Protein AF-0000000081452370 (afdb_homodimer)

Structure (mmCIF, N/CA/C/O backbone):
data_AF-0000000081452370-model_v1
#
loop_
_entity.id
_entity.type
_entity.pdbx_description
1 polymer 'Uncharacterized protein'
#
loop_
_atom_site.group_PDB
_atom_site.id
_atom_site.type_symbol
_atom_site.label_atom_id
_atom_site.label_alt_id
_atom_site.label_comp_id
_atom_site.label_asym_id
_atom_site.label_entity_id
_atom_site.label_seq_id
_atom_site.pdbx_PDB_ins_code
_atom_site.Cartn_x
_atom_site.Cartn_y
_atom_site.Cartn_z
_atom_site.occupancy
_atom_site.B_iso_or_equiv
_atom_site.auth_seq_id
_atom_site.auth_comp_id
_atom_site.auth_asym_id
_atom_site.auth_atom_id
_atom_site.pdbx_PDB_model_num
ATOM 1 N N . MET A 1 1 ? 10.891 31.953 35.75 1 38.84 1 MET A N 1
ATOM 2 C CA . MET A 1 1 ? 10.922 31.672 34.312 1 38.84 1 MET A CA 1
ATOM 3 C C . MET A 1 1 ? 9.914 30.594 33.938 1 38.84 1 MET A C 1
ATOM 5 O O . MET A 1 1 ? 9.992 29.469 34.438 1 38.84 1 MET A O 1
ATOM 9 N N . ASP A 1 2 ? 8.633 30.891 33.562 1 38.97 2 ASP A N 1
ATOM 10 C CA . ASP A 1 2 ? 7.445 30.109 33.25 1 38.97 2 ASP A CA 1
ATOM 11 C C . ASP A 1 2 ? 7.742 29.109 32.125 1 38.97 2 ASP A C 1
ATOM 13 O O . ASP A 1 2 ? 8.203 29.5 31.047 1 38.97 2 ASP A O 1
ATOM 17 N N . SER A 1 3 ? 8.188 27.906 32.375 1 41.41 3 SER A N 1
ATOM 18 C CA . SER A 1 3 ? 8.312 26.797 31.453 1 41.41 3 SER A CA 1
ATOM 19 C C . SER A 1 3 ? 7.082 26.672 30.562 1 41.41 3 SER A C 1
ATOM 21 O O . SER A 1 3 ? 5.977 26.438 31.047 1 41.41 3 SER A O 1
ATOM 23 N N . GLN A 1 4 ? 6.867 27.547 29.562 1 38.38 4 GLN A N 1
ATOM 24 C CA . GLN A 1 4 ? 5.871 27.359 28.516 1 38.38 4 GLN A CA 1
ATOM 25 C C . GLN A 1 4 ? 5.773 25.891 28.094 1 38.38 4 GLN A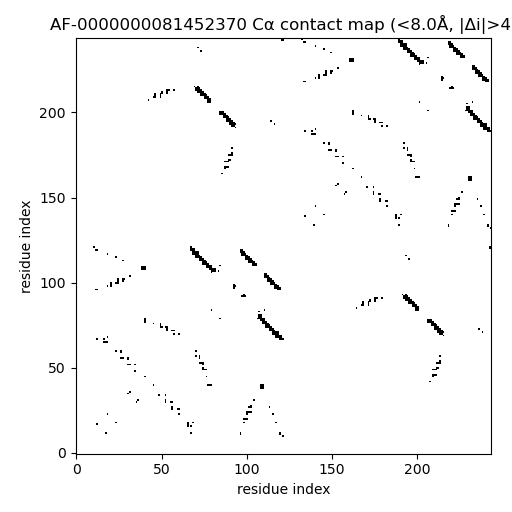 C 1
ATOM 27 O O . GLN A 1 4 ? 6.758 25.312 27.641 1 38.38 4 GLN A O 1
ATOM 32 N N . GLU A 1 5 ? 5.195 25.016 28.891 1 40.91 5 GLU A N 1
ATOM 33 C CA . GLU A 1 5 ? 4.75 23.688 28.484 1 40.91 5 GLU A CA 1
ATOM 34 C C . GLU A 1 5 ? 4.191 23.703 27.062 1 40.91 5 GLU A C 1
ATOM 36 O O . GLU A 1 5 ? 3.244 24.438 26.781 1 40.91 5 GLU A O 1
ATOM 41 N N . GLU A 1 6 ? 5.02 23.859 26.031 1 42.5 6 GLU A N 1
ATOM 42 C CA . GLU A 1 6 ? 4.57 23.641 24.656 1 42.5 6 GLU A CA 1
ATOM 43 C C . GLU A 1 6 ? 3.494 22.562 24.594 1 42.5 6 GLU A C 1
ATOM 45 O O . GLU A 1 6 ? 3.74 21.406 24.969 1 42.5 6 GLU A O 1
ATOM 50 N N . SER A 1 7 ? 2.301 22.75 25.156 1 42.97 7 SER A N 1
ATOM 51 C CA . SER A 1 7 ? 1.116 21.906 25.031 1 42.97 7 SER A CA 1
ATOM 52 C C . SER A 1 7 ? 1.016 21.281 23.641 1 42.97 7 SER A C 1
ATOM 54 O O . SER A 1 7 ? 0.83 21.984 22.656 1 42.97 7 SER A O 1
ATOM 56 N N . GLY A 1 8 ? 1.901 20.469 23.141 1 45.5 8 GLY A N 1
ATOM 57 C CA . GLY A 1 8 ? 1.864 19.75 21.859 1 45.5 8 GLY A CA 1
ATOM 58 C C . GLY A 1 8 ? 0.466 19.328 21.469 1 45.5 8 GLY A C 1
ATOM 59 O O . GLY A 1 8 ? 0.048 18.203 21.766 1 45.5 8 GLY A O 1
ATOM 60 N N . PHE A 1 9 ? -0.574 20.094 21.359 1 47.56 9 PHE A N 1
ATOM 61 C CA . PHE A 1 9 ? -1.955 19.844 20.969 1 47.56 9 PHE A CA 1
ATOM 62 C C . PHE A 1 9 ? -2.01 18.984 19.703 1 47.56 9 PHE A C 1
ATOM 64 O O . PHE A 1 9 ? -1.437 19.359 18.672 1 47.56 9 PHE A O 1
ATOM 71 N N . VAL A 1 10 ? -1.842 17.641 19.734 1 56.06 10 VAL A N 1
ATOM 72 C CA . VAL A 1 10 ? -2.092 16.766 18.594 1 56.06 10 VAL A CA 1
ATOM 73 C C . VAL A 1 10 ? -3.502 17.016 18.062 1 56.06 10 VAL A C 1
ATOM 75 O O . VAL A 1 10 ? -4.488 16.812 18.766 1 56.06 10 VAL A O 1
ATOM 78 N N . LEU A 1 11 ? -3.629 17.766 16.969 1 66 11 LEU A N 1
ATOM 79 C CA . LEU A 1 11 ? -4.922 17.938 16.312 1 66 11 LEU A CA 1
ATOM 80 C C . LEU A 1 11 ? -5.492 16.594 15.875 1 66 11 LEU A C 1
ATOM 82 O O . LEU A 1 11 ? -4.766 15.758 15.328 1 66 11 LEU A O 1
ATOM 86 N N . ARG A 1 12 ? -6.473 16.109 16.609 1 67.12 12 ARG A N 1
ATOM 87 C CA . ARG A 1 12 ? -7.242 14.93 16.234 1 67.12 12 ARG A CA 1
ATOM 88 C C . ARG A 1 12 ? -8.5 15.32 15.453 1 67.12 12 ARG A C 1
ATOM 90 O O . ARG A 1 12 ? -9.023 16.422 15.633 1 67.12 12 ARG A O 1
ATOM 97 N N . PRO A 1 13 ? -8.812 14.398 14.508 1 67.75 13 PRO A N 1
ATOM 98 C CA . PRO A 1 13 ? -10.047 14.688 13.773 1 67.75 13 PRO A CA 1
ATOM 99 C C . PRO A 1 13 ? -11.266 14.789 14.695 1 67.75 13 PRO A C 1
ATOM 101 O O . PRO A 1 13 ? -11.359 14.062 15.688 1 67.75 13 PRO A O 1
ATOM 104 N N . GLN A 1 14 ? -12.031 15.836 14.367 1 72.44 14 GLN A N 1
ATOM 105 C CA . GLN A 1 14 ? -13.344 15.852 15 1 72.44 14 GLN A CA 1
ATOM 106 C C . GLN A 1 14 ? -14.195 14.68 14.523 1 72.44 14 GLN A C 1
ATOM 108 O O . GLN A 1 14 ? -14.094 14.258 13.375 1 72.44 14 GLN A O 1
ATOM 113 N N . ILE A 1 15 ? -14.945 14.117 15.344 1 70.81 15 ILE A N 1
ATOM 114 C CA . ILE A 1 15 ? -15.703 12.891 15.125 1 70.81 15 ILE A CA 1
ATOM 115 C C . ILE A 1 15 ? -16.484 12.992 13.82 1 70.81 15 ILE A C 1
ATOM 117 O O . ILE A 1 15 ? -16.547 12.031 13.055 1 70.81 15 ILE A O 1
ATOM 121 N N . GLN A 1 16 ? -17.094 14.18 13.539 1 74.94 16 GLN A N 1
ATOM 122 C CA . GLN A 1 16 ? -17.953 14.32 12.375 1 74.94 16 GLN A CA 1
ATOM 123 C C . GLN A 1 16 ? -17.141 14.297 11.078 1 74.94 16 GLN A C 1
ATOM 125 O O . GLN A 1 16 ? -17.672 14.016 10.008 1 74.94 16 GLN A O 1
ATOM 130 N N . ASN A 1 17 ? -15.969 14.5 11.141 1 84.56 17 ASN A N 1
ATOM 131 C CA . ASN A 1 17 ? -15.141 14.578 9.945 1 84.56 17 ASN A CA 1
ATOM 132 C C . ASN A 1 17 ? -14.07 13.484 9.938 1 84.56 17 ASN A C 1
ATOM 134 O O . ASN A 1 17 ? -13.008 13.656 9.336 1 84.56 17 ASN A O 1
ATOM 138 N N . LYS A 1 18 ? -14.43 12.438 10.617 1 93.25 18 LYS A N 1
ATOM 139 C CA . LYS A 1 18 ? -13.453 11.352 10.711 1 93.25 18 LYS A CA 1
ATOM 140 C C . LYS A 1 18 ? -13.672 10.312 9.617 1 93.25 18 LYS A C 1
ATOM 142 O O . LYS A 1 18 ? -14.82 9.969 9.305 1 93.25 18 LYS A O 1
ATOM 147 N N . PHE A 1 19 ? -12.648 9.844 9.094 1 97.62 19 PHE A N 1
ATOM 148 C CA . PHE A 1 19 ? -12.719 8.719 8.164 1 97.62 19 PHE A CA 1
ATOM 149 C C . PHE A 1 19 ? -13.18 7.457 8.883 1 97.62 19 PHE A C 1
ATOM 151 O O . PHE A 1 19 ? -12.625 7.082 9.914 1 97.62 19 PHE A O 1
ATOM 158 N N . ARG A 1 20 ? -14.227 6.855 8.352 1 97.5 20 ARG A N 1
ATOM 159 C CA . ARG A 1 20 ? -14.773 5.641 8.945 1 97.5 20 ARG A CA 1
ATOM 160 C C . ARG A 1 20 ? -14.289 4.398 8.203 1 97.5 20 ARG A C 1
ATOM 162 O O . ARG A 1 20 ? -14.57 4.23 7.016 1 97.5 20 ARG A O 1
ATOM 169 N N . ALA A 1 21 ? -13.664 3.479 8.891 1 98.44 21 ALA A N 1
ATOM 170 C CA . ALA A 1 21 ? -13.078 2.279 8.289 1 98.44 21 ALA A CA 1
ATOM 171 C C . ALA A 1 21 ? -14.133 1.465 7.547 1 98.44 21 ALA A C 1
ATOM 173 O O . ALA A 1 21 ? -13.859 0.934 6.465 1 98.44 21 ALA A O 1
ATOM 174 N N . ALA A 1 22 ? -15.297 1.331 8.109 1 98.5 22 ALA A N 1
ATOM 175 C CA . ALA A 1 22 ? -16.359 0.531 7.504 1 98.5 22 ALA A CA 1
ATOM 176 C C . ALA A 1 22 ? -16.734 1.068 6.129 1 98.5 22 ALA A C 1
ATOM 178 O O . ALA A 1 22 ? -16.984 0.296 5.199 1 98.5 22 ALA A O 1
ATOM 179 N N . VAL A 1 23 ? -16.828 2.34 6 1 98.5 23 VAL A N 1
ATOM 180 C CA . VAL A 1 23 ? -17.141 2.979 4.727 1 98.5 23 VAL A CA 1
ATOM 181 C C . VAL A 1 23 ? -16.016 2.717 3.723 1 98.5 23 VAL A C 1
ATOM 183 O O . VAL A 1 23 ? -16.281 2.355 2.572 1 98.5 23 VAL A O 1
ATOM 186 N N . GLY A 1 24 ? -14.734 2.896 4.152 1 98.88 24 GLY A N 1
ATOM 187 C CA . GLY A 1 24 ? -13.602 2.615 3.287 1 98.88 24 GLY A CA 1
ATOM 188 C C . GLY A 1 24 ? -13.57 1.18 2.797 1 98.88 24 GLY A C 1
ATOM 189 O O . GLY A 1 24 ? -13.32 0.927 1.616 1 98.88 24 GLY A O 1
ATOM 190 N N . LYS A 1 25 ? -13.844 0.277 3.727 1 98.88 25 LYS A N 1
ATOM 191 C CA . LYS A 1 25 ? -13.875 -1.137 3.361 1 98.88 25 LYS A CA 1
ATOM 192 C C . LYS A 1 25 ? -14.961 -1.415 2.326 1 98.88 25 LYS A C 1
ATOM 194 O O . LYS A 1 25 ? -14.734 -2.145 1.359 1 98.88 25 LYS A O 1
ATOM 199 N N . LYS A 1 26 ? -16.078 -0.875 2.512 1 98.88 26 LYS A N 1
ATOM 200 C CA . LYS A 1 26 ? -17.188 -1.047 1.574 1 98.88 26 LYS A CA 1
ATOM 201 C C . LYS A 1 26 ? -16.812 -0.511 0.193 1 98.88 26 LYS A C 1
ATOM 203 O O . LYS A 1 26 ? -17.141 -1.129 -0.824 1 98.88 26 LYS A O 1
ATOM 208 N N . ILE A 1 27 ? -16.188 0.619 0.134 1 98.94 27 ILE A N 1
ATOM 209 C CA . ILE A 1 27 ? -15.727 1.205 -1.122 1 98.94 27 ILE A CA 1
ATOM 210 C C . ILE A 1 27 ? -14.82 0.218 -1.856 1 98.94 27 ILE A C 1
ATOM 212 O O . ILE A 1 27 ? -14.984 -0.004 -3.059 1 98.94 27 ILE A O 1
ATOM 216 N N . LEU A 1 28 ? -13.836 -0.408 -1.151 1 98.94 28 LEU A N 1
ATOM 217 C CA . LEU A 1 28 ? -12.914 -1.361 -1.77 1 98.94 28 LEU A CA 1
ATOM 218 C C . LEU A 1 28 ? -13.672 -2.586 -2.279 1 98.94 28 LEU A C 1
ATOM 220 O O . LEU A 1 28 ? -13.469 -3.016 -3.418 1 98.94 28 LEU A O 1
ATOM 224 N N . GLU A 1 29 ? -14.562 -3.07 -1.483 1 98.94 29 GLU A N 1
ATOM 225 C CA . GLU A 1 29 ? -15.328 -4.262 -1.841 1 98.94 29 GLU A CA 1
ATOM 226 C C . GLU A 1 29 ? -16.203 -4.012 -3.066 1 98.94 29 GLU A C 1
ATOM 228 O O . GLU A 1 29 ? -16.25 -4.832 -3.984 1 98.94 29 GLU A O 1
ATOM 233 N N . GLU A 1 30 ? -16.906 -2.904 -3.076 1 98.88 30 GLU A N 1
ATOM 234 C CA . GLU A 1 30 ? -17.781 -2.557 -4.191 1 98.88 30 GLU A CA 1
ATOM 235 C C . GLU A 1 30 ? -16.984 -2.324 -5.469 1 98.88 30 GLU A C 1
ATOM 237 O O . GLU A 1 30 ? -17.391 -2.758 -6.551 1 98.88 30 GLU A O 1
ATOM 242 N N . THR A 1 31 ? -15.906 -1.62 -5.367 1 98.94 31 THR A N 1
ATOM 243 C CA . THR A 1 31 ? -15.062 -1.368 -6.527 1 98.94 31 THR A CA 1
ATOM 244 C C . THR A 1 31 ? -14.547 -2.678 -7.113 1 98.94 31 THR A C 1
ATOM 246 O O . THR A 1 31 ? -14.539 -2.861 -8.336 1 98.94 31 THR A O 1
ATOM 249 N N . ALA A 1 32 ? -14.07 -3.609 -6.23 1 98.88 32 ALA A N 1
ATOM 250 C CA . ALA A 1 32 ? -13.594 -4.91 -6.691 1 98.88 32 ALA A CA 1
ATOM 251 C C . ALA A 1 32 ? -14.688 -5.656 -7.453 1 98.88 32 ALA A C 1
ATOM 253 O O . ALA A 1 32 ? -14.461 -6.145 -8.562 1 98.88 32 ALA A O 1
ATOM 254 N N . THR A 1 33 ? -15.852 -5.73 -6.848 1 98.44 33 THR A N 1
ATOM 255 C CA . THR A 1 33 ? -16.969 -6.426 -7.469 1 98.44 33 THR A CA 1
ATOM 256 C C . THR A 1 33 ? -17.312 -5.809 -8.828 1 98.44 33 THR A C 1
ATOM 258 O O . THR A 1 33 ? -17.531 -6.523 -9.797 1 98.44 33 THR A O 1
ATOM 261 N N . GLU A 1 34 ? -17.281 -4.492 -8.875 1 98.69 34 GLU A N 1
ATOM 262 C CA . GLU A 1 34 ? -17.641 -3.746 -10.078 1 98.69 34 GLU A CA 1
ATOM 263 C C . GLU A 1 34 ? -16.609 -3.936 -11.188 1 98.69 34 GLU A C 1
ATOM 265 O O . GLU A 1 34 ? -16.969 -4.129 -12.352 1 98.69 34 GLU A O 1
ATOM 270 N N . LEU A 1 35 ? -15.352 -3.939 -10.891 1 98.75 35 LEU A N 1
ATOM 271 C CA . LEU A 1 35 ? -14.336 -3.809 -11.93 1 98.75 35 LEU A CA 1
ATOM 272 C C . LEU A 1 35 ? -13.617 -5.137 -12.156 1 98.75 35 LEU A C 1
ATOM 274 O O . LEU A 1 35 ? -13.016 -5.348 -13.211 1 98.75 35 LEU A O 1
ATOM 278 N N . LEU A 1 36 ? -13.672 -6.055 -11.148 1 98.56 36 LEU A N 1
ATOM 279 C CA . LEU A 1 36 ? -12.812 -7.227 -11.25 1 98.56 36 LEU A CA 1
ATOM 280 C C . LEU A 1 36 ? -13.633 -8.477 -11.539 1 98.56 36 LEU A C 1
ATOM 282 O O . LEU A 1 36 ? -13.086 -9.508 -11.953 1 98.56 36 LEU A O 1
ATOM 286 N N . SER A 1 37 ? -14.93 -8.398 -11.242 1 97.62 37 SER A N 1
ATOM 287 C CA . SER A 1 37 ? -15.766 -9.562 -11.516 1 97.62 37 SER A CA 1
ATOM 288 C C . SER A 1 37 ? -15.664 -9.992 -12.977 1 97.62 37 SER A C 1
ATOM 290 O O . SER A 1 37 ? -15.828 -9.164 -13.875 1 97.62 37 SER A O 1
ATOM 292 N N . GLY A 1 38 ? -15.258 -11.227 -13.203 1 95.62 38 GLY A N 1
ATOM 293 C CA . GLY A 1 38 ? -15.188 -11.773 -14.547 1 95.62 38 GLY A CA 1
ATOM 294 C C . GLY A 1 38 ? -13.906 -11.422 -15.273 1 95.62 38 GLY A C 1
ATOM 295 O O . GLY A 1 38 ? -13.711 -11.805 -16.438 1 95.62 38 GLY A O 1
ATOM 296 N N . GLN A 1 39 ? -13.078 -10.641 -14.672 1 97.06 39 GLN A N 1
ATOM 297 C CA . GLN A 1 39 ? -11.82 -10.273 -15.305 1 97.06 39 GLN A CA 1
ATOM 298 C C . GLN A 1 39 ? -10.828 -11.43 -15.281 1 97.06 39 GLN A C 1
ATOM 300 O O . GLN A 1 39 ? -10.844 -12.25 -14.359 1 97.06 39 GLN A O 1
ATOM 305 N N . ILE A 1 40 ? -10.062 -11.484 -16.328 1 96.25 40 ILE A N 1
ATOM 306 C CA . ILE A 1 40 ? -8.977 -12.445 -16.422 1 96.25 40 ILE A CA 1
ATOM 307 C C . ILE A 1 40 ? -7.641 -11.719 -16.5 1 96.25 40 ILE A C 1
ATOM 309 O O . ILE A 1 40 ? -7.508 -10.711 -17.203 1 96.25 40 ILE A O 1
ATOM 313 N N . TYR A 1 41 ? -6.75 -12.305 -15.773 1 96.25 41 TYR A N 1
ATOM 314 C CA . TYR A 1 41 ? -5.426 -11.695 -15.828 1 96.25 41 TYR A CA 1
ATOM 315 C C . TYR A 1 41 ? -4.84 -11.781 -17.234 1 96.25 41 TYR A C 1
ATOM 317 O O . TYR A 1 41 ? -4.758 -12.867 -17.812 1 96.25 41 TYR A O 1
ATOM 325 N N . HIS A 1 42 ? -4.402 -10.648 -17.688 1 95.69 42 HIS A N 1
ATOM 326 C CA . HIS A 1 42 ? -3.643 -10.562 -18.922 1 95.69 42 HIS A CA 1
ATOM 327 C C . HIS A 1 42 ? -2.605 -9.445 -18.859 1 95.69 42 HIS A C 1
ATOM 329 O O . HIS A 1 42 ? -2.922 -8.328 -18.469 1 95.69 42 HIS A O 1
ATOM 335 N N . ASP A 1 43 ? -1.408 -9.781 -19.312 1 93.69 43 ASP A N 1
ATOM 336 C CA . ASP A 1 43 ? -0.307 -8.828 -19.25 1 93.69 43 ASP A CA 1
ATOM 337 C C . ASP A 1 43 ? -0.65 -7.539 -20 1 93.69 43 ASP A C 1
ATOM 339 O O . ASP A 1 43 ? -0.216 -6.453 -19.594 1 93.69 43 ASP A O 1
ATOM 343 N N . LYS A 1 44 ? -1.401 -7.672 -20.938 1 94.5 44 LYS A N 1
ATOM 344 C CA . LYS A 1 44 ? -1.706 -6.531 -21.797 1 94.5 44 LYS A CA 1
ATOM 345 C C . LYS A 1 44 ? -2.725 -5.605 -21.125 1 94.5 44 LYS A C 1
ATOM 347 O O . LYS A 1 44 ? -2.83 -4.43 -21.5 1 94.5 44 LYS A O 1
ATOM 352 N N . ASN A 1 45 ? -3.504 -6.113 -20.125 1 96.44 45 ASN A N 1
ATOM 353 C CA . ASN A 1 45 ? -4.594 -5.289 -19.609 1 96.44 45 ASN A CA 1
ATOM 354 C C . ASN A 1 45 ? -4.391 -4.949 -18.141 1 96.44 45 ASN A C 1
ATOM 356 O O . ASN A 1 45 ? -5.039 -4.043 -17.609 1 96.44 45 ASN A O 1
ATOM 360 N N . VAL A 1 46 ? -3.533 -5.633 -17.516 1 97.94 46 VAL A N 1
ATOM 361 C CA . VAL A 1 46 ? -3.447 -5.582 -16.062 1 97.94 46 VAL A CA 1
ATOM 362 C C . VAL A 1 46 ? -3.059 -4.176 -15.617 1 97.94 46 VAL A C 1
ATOM 364 O O . VAL A 1 46 ? -3.508 -3.705 -14.57 1 97.94 46 VAL A O 1
ATOM 367 N N . GLU A 1 47 ? -2.246 -3.482 -16.375 1 97.88 47 GLU A N 1
ATOM 368 C CA . GLU A 1 47 ? -1.868 -2.113 -16.031 1 97.88 47 GLU A CA 1
ATOM 369 C C . GLU A 1 47 ? -3.082 -1.188 -16.031 1 97.88 47 GLU A C 1
ATOM 371 O O . GLU A 1 47 ? -3.312 -0.453 -15.078 1 97.88 47 GLU A O 1
ATOM 376 N N . VAL A 1 48 ? -3.803 -1.224 -17.109 1 98.31 48 VAL A N 1
ATOM 377 C CA . VAL A 1 48 ? -4.996 -0.394 -17.219 1 98.31 48 VAL A CA 1
ATOM 378 C C . VAL A 1 48 ? -6.004 -0.772 -16.141 1 98.31 48 VAL A C 1
ATOM 380 O O . VAL A 1 48 ? -6.621 0.101 -15.523 1 98.31 48 VAL A O 1
ATOM 383 N N . LEU A 1 49 ? -6.121 -2.068 -15.914 1 98.62 49 LEU A N 1
ATOM 384 C CA . LEU A 1 49 ? -7.059 -2.561 -14.914 1 98.62 49 LEU A CA 1
ATOM 385 C C . LEU A 1 49 ? -6.703 -2.027 -13.523 1 98.62 49 LEU A C 1
ATOM 387 O O . LEU A 1 49 ? -7.566 -1.513 -12.812 1 98.62 49 LEU A O 1
ATOM 391 N N . SER A 1 50 ? -5.457 -2.119 -13.117 1 98.81 50 SER A N 1
ATOM 392 C CA . SER A 1 50 ? -5.043 -1.639 -11.805 1 98.81 50 SER A CA 1
ATOM 393 C C . SER A 1 50 ? -5.215 -0.128 -11.688 1 98.81 50 SER A C 1
ATOM 395 O O . SER A 1 50 ? -5.609 0.379 -10.641 1 98.81 50 SER A O 1
ATOM 397 N N . LYS A 1 51 ? -4.949 0.588 -12.758 1 98.56 51 LYS A N 1
ATOM 398 C CA . LYS A 1 51 ? -5.137 2.035 -12.766 1 98.56 51 LYS A CA 1
ATOM 399 C C . LYS A 1 51 ? -6.613 2.4 -12.617 1 98.56 51 LYS A C 1
ATOM 401 O O . LYS A 1 51 ? -6.961 3.311 -11.867 1 98.56 51 LYS A O 1
ATOM 406 N N . ASN A 1 52 ? -7.434 1.696 -13.305 1 98.75 52 ASN A N 1
ATOM 407 C CA . ASN A 1 52 ? -8.867 1.935 -13.211 1 98.75 52 ASN A CA 1
ATOM 408 C C . ASN A 1 52 ? -9.383 1.676 -11.797 1 98.75 52 ASN A C 1
ATOM 410 O O . ASN A 1 52 ? -10.188 2.449 -11.273 1 98.75 52 ASN A O 1
ATOM 414 N N . VAL A 1 53 ? -8.953 0.593 -11.219 1 98.94 53 VAL A N 1
ATOM 415 C CA . VAL A 1 53 ? -9.352 0.264 -9.852 1 98.94 53 VAL A CA 1
ATOM 416 C C . VAL A 1 53 ? -8.922 1.378 -8.898 1 98.94 53 VAL A C 1
ATOM 418 O O . VAL A 1 53 ? -9.727 1.901 -8.133 1 98.94 53 VAL A O 1
ATOM 421 N N . SER A 1 54 ? -7.68 1.765 -8.945 1 98.88 54 SER A N 1
ATOM 422 C CA . SER A 1 54 ? -7.164 2.781 -8.031 1 98.88 54 SER A CA 1
ATOM 423 C C . SER A 1 54 ? -7.867 4.117 -8.242 1 98.88 54 SER A C 1
ATOM 425 O O . SER A 1 54 ? -8.195 4.812 -7.273 1 98.88 54 SER A O 1
ATOM 427 N N . GLU A 1 55 ? -8.117 4.488 -9.461 1 98.75 55 GLU A N 1
ATOM 428 C CA . GLU A 1 55 ? -8.797 5.742 -9.773 1 98.75 55 GLU A CA 1
ATOM 429 C C . GLU A 1 55 ? -10.242 5.727 -9.266 1 98.75 55 GLU A C 1
ATOM 431 O O . GLU A 1 55 ? -10.727 6.727 -8.742 1 98.75 55 GLU A O 1
ATOM 436 N N . THR A 1 56 ? -10.914 4.664 -9.484 1 98.94 56 THR A N 1
ATOM 437 C CA . THR A 1 56 ? -12.289 4.531 -9.016 1 98.94 56 THR A CA 1
ATOM 438 C C . THR A 1 56 ? -12.352 4.629 -7.496 1 98.94 56 THR A C 1
ATOM 440 O O . THR A 1 56 ? -13.203 5.336 -6.945 1 98.94 56 THR A O 1
ATOM 443 N N . VAL A 1 57 ? -11.445 3.906 -6.777 1 98.94 57 VAL A N 1
ATOM 444 C CA . VAL A 1 57 ? -11.359 4.004 -5.324 1 98.94 57 VAL A CA 1
ATOM 445 C C . VAL A 1 57 ? -11.109 5.453 -4.918 1 98.94 57 VAL A C 1
ATOM 447 O O . VAL A 1 57 ? -11.781 5.977 -4.023 1 98.94 57 VAL A O 1
ATOM 450 N N . ARG A 1 58 ? -10.164 6.098 -5.605 1 98.81 58 ARG A N 1
ATOM 451 C CA . ARG A 1 58 ? -9.844 7.492 -5.312 1 98.81 58 ARG A CA 1
ATOM 452 C C . ARG A 1 58 ? -11.086 8.375 -5.418 1 98.81 58 ARG A C 1
ATOM 454 O O . ARG A 1 58 ? -11.359 9.18 -4.527 1 98.81 58 ARG A O 1
ATOM 461 N N . GLN A 1 59 ? -11.773 8.219 -6.48 1 98.81 59 GLN A N 1
ATOM 462 C CA . GLN A 1 59 ? -12.953 9.047 -6.715 1 98.81 59 GLN A CA 1
ATOM 463 C C . GLN A 1 59 ? -14 8.828 -5.633 1 98.81 59 GLN A C 1
ATOM 465 O O . GLN A 1 59 ? -14.578 9.789 -5.121 1 98.81 59 GLN A O 1
ATOM 470 N N . LYS A 1 60 ? -14.273 7.629 -5.285 1 98.88 60 LYS A N 1
ATOM 471 C CA . LYS A 1 60 ? -15.258 7.324 -4.25 1 98.88 60 LYS A CA 1
ATOM 472 C C . LYS A 1 60 ? -14.82 7.879 -2.898 1 98.88 60 LYS A C 1
ATOM 474 O O . LYS A 1 60 ? -15.656 8.336 -2.111 1 98.88 60 LYS A O 1
ATOM 479 N N . LEU A 1 61 ? -13.539 7.844 -2.598 1 98.75 61 LEU A N 1
ATOM 480 C CA . LEU A 1 61 ? -13.016 8.422 -1.363 1 98.75 61 LEU A CA 1
ATOM 481 C C . LEU A 1 61 ? -13.172 9.938 -1.368 1 98.75 61 LEU A C 1
ATOM 483 O O . LEU A 1 61 ? -13.539 10.531 -0.35 1 98.75 61 LEU A O 1
ATOM 487 N N . LYS A 1 62 ? -12.875 10.57 -2.488 1 97.88 62 LYS A N 1
ATOM 488 C CA . LYS A 1 62 ? -13.016 12.016 -2.607 1 97.88 62 LYS A CA 1
ATOM 489 C C . LYS A 1 62 ? -14.469 12.438 -2.396 1 97.88 62 LYS A C 1
ATOM 491 O O . LYS A 1 62 ? -14.734 13.516 -1.85 1 97.88 62 LYS A O 1
ATOM 496 N N . ASP A 1 63 ? -15.344 11.609 -2.764 1 98.19 63 ASP A N 1
ATOM 497 C CA . ASP A 1 63 ? -16.766 11.898 -2.643 1 98.19 63 ASP A CA 1
ATOM 498 C C . ASP A 1 63 ? -17.203 11.906 -1.179 1 98.19 63 ASP A C 1
ATOM 500 O O . ASP A 1 63 ? -18.297 12.383 -0.854 1 98.19 63 ASP A O 1
ATOM 504 N N . LEU A 1 64 ? -16.391 11.359 -0.301 1 97.19 64 LEU A N 1
ATOM 505 C CA . LEU A 1 64 ? -16.688 11.406 1.125 1 97.19 64 LEU A CA 1
ATOM 506 C C . LEU A 1 64 ? -16.547 12.828 1.665 1 97.19 64 LEU A C 1
ATOM 508 O O . LEU A 1 64 ? -17.047 13.133 2.748 1 97.19 64 LEU A O 1
ATOM 512 N N . GLN A 1 65 ? -15.82 13.711 0.996 1 95.75 65 GLN A N 1
ATOM 513 C CA . GLN A 1 65 ? -15.648 15.117 1.334 1 95.75 65 GLN A CA 1
ATOM 514 C C . GLN A 1 65 ? -15.109 15.281 2.752 1 95.75 65 GLN A C 1
ATOM 516 O O . GLN A 1 65 ? -15.688 16.016 3.559 1 95.75 65 GLN A O 1
ATOM 521 N N . LEU A 1 66 ? -13.992 14.688 3.021 1 95.44 66 LEU A N 1
ATOM 522 C CA . LEU A 1 66 ? -13.242 14.852 4.262 1 95.44 66 LEU A CA 1
ATOM 523 C C . LEU A 1 66 ? -11.969 15.648 4.02 1 95.44 66 LEU A C 1
ATOM 525 O O . LEU A 1 66 ? -10.922 15.07 3.689 1 95.44 66 LEU A O 1
ATOM 529 N N . PRO A 1 67 ? -11.938 16.938 4.238 1 91.56 67 PRO A N 1
ATOM 530 C CA . PRO A 1 67 ? -10.867 17.812 3.768 1 91.56 67 PRO A CA 1
ATOM 531 C C . PRO A 1 67 ? -9.57 17.641 4.566 1 91.56 67 PRO A C 1
ATOM 533 O O . PRO A 1 67 ? -8.5 18.031 4.102 1 91.56 67 PRO A O 1
ATOM 536 N N . GLN A 1 68 ? -9.656 17.141 5.766 1 91.75 68 GLN A N 1
ATOM 537 C CA . GLN A 1 68 ? -8.461 17.016 6.598 1 91.75 68 GLN A CA 1
ATOM 538 C C . GLN A 1 68 ? -7.727 15.711 6.312 1 91.75 68 GLN A C 1
ATOM 540 O O . GLN A 1 68 ? -6.707 15.414 6.938 1 91.75 68 GLN A O 1
ATOM 545 N N . TYR A 1 69 ? -8.258 14.953 5.293 1 95.5 69 TYR A N 1
ATOM 546 C CA . TYR A 1 69 ? -7.629 13.672 5.004 1 95.5 69 TYR A CA 1
ATOM 547 C C . TYR A 1 69 ? -6.992 13.672 3.621 1 95.5 69 TYR A C 1
ATOM 549 O O . TYR A 1 69 ? -7.586 14.148 2.654 1 95.5 69 TYR A O 1
ATOM 557 N N . LYS A 1 70 ? -5.805 13.18 3.582 1 96.56 70 LYS A N 1
ATOM 558 C CA . LYS A 1 70 ? -5.203 12.711 2.34 1 96.56 70 LYS A CA 1
ATOM 559 C C . LYS A 1 70 ? -5.41 11.211 2.162 1 96.56 70 LYS A C 1
ATOM 561 O O . LYS A 1 70 ? -5.344 10.445 3.131 1 96.56 70 LYS A O 1
ATOM 566 N N . TYR A 1 71 ? -5.609 10.789 0.918 1 98.5 71 TYR A N 1
ATOM 567 C CA . TYR A 1 71 ? -5.762 9.367 0.634 1 98.5 71 TYR A CA 1
ATOM 568 C C . TYR A 1 71 ? -4.578 8.844 -0.174 1 98.5 71 TYR A C 1
ATOM 570 O O . TYR A 1 71 ? -4.191 9.445 -1.179 1 98.5 71 TYR A O 1
ATOM 578 N N . LEU A 1 72 ? -3.979 7.797 0.262 1 98.88 72 LEU A N 1
ATOM 579 C CA . LEU A 1 72 ? -2.969 7.031 -0.462 1 98.88 72 LEU A CA 1
ATOM 580 C C . LEU A 1 72 ? -3.482 5.637 -0.799 1 98.88 72 LEU A C 1
ATOM 582 O O . LEU A 1 72 ? -4.027 4.945 0.064 1 98.88 72 LEU A O 1
ATOM 586 N N . ILE A 1 73 ? -3.344 5.227 -2.018 1 99 73 ILE A N 1
ATOM 587 C CA . ILE A 1 73 ? -3.941 3.984 -2.494 1 99 73 ILE A CA 1
ATOM 588 C C . ILE A 1 73 ? -2.885 3.143 -3.207 1 99 73 ILE A C 1
ATOM 590 O O . ILE A 1 73 ? -2.117 3.66 -4.023 1 99 73 ILE A O 1
ATOM 594 N N . GLU A 1 74 ? -2.785 1.875 -2.918 1 98.94 74 GLU A N 1
ATOM 595 C CA . GLU A 1 74 ? -2.064 0.904 -3.736 1 98.94 74 GLU A CA 1
ATOM 596 C C . GLU A 1 74 ? -2.967 -0.258 -4.141 1 98.94 74 GLU A C 1
ATOM 598 O O . GLU A 1 74 ? -3.736 -0.766 -3.32 1 98.94 74 GLU A O 1
ATOM 603 N N . VAL A 1 75 ? -2.855 -0.609 -5.363 1 98.94 75 VAL A N 1
ATOM 604 C CA . VAL A 1 75 ? -3.52 -1.778 -5.934 1 98.94 75 VAL A CA 1
ATOM 605 C C . VAL A 1 75 ? -2.479 -2.732 -6.516 1 98.94 75 VAL A C 1
ATOM 607 O O . VAL A 1 75 ? -1.651 -2.332 -7.336 1 98.94 75 VAL A O 1
ATOM 610 N N . VAL A 1 76 ? -2.459 -3.98 -6.07 1 98.75 76 VAL A N 1
ATOM 611 C CA . VAL A 1 76 ? -1.582 -5.031 -6.578 1 98.75 76 VAL A CA 1
ATOM 612 C C . VAL A 1 76 ? -2.418 -6.133 -7.223 1 98.75 76 VAL A C 1
ATOM 614 O O . VAL A 1 76 ? -3.268 -6.742 -6.57 1 98.75 76 VAL A O 1
ATOM 617 N N . ILE A 1 77 ? -2.199 -6.367 -8.469 1 98.38 77 ILE A N 1
ATOM 618 C CA . ILE A 1 77 ? -2.887 -7.449 -9.172 1 98.38 77 ILE A CA 1
ATOM 619 C C . ILE A 1 77 ? -1.871 -8.492 -9.625 1 98.38 77 ILE A C 1
ATOM 621 O O . ILE A 1 77 ? -0.829 -8.156 -10.188 1 98.38 77 ILE A O 1
ATOM 625 N N . GLY A 1 78 ? -2.186 -9.734 -9.383 1 96.31 78 GLY A N 1
ATOM 626 C CA . GLY A 1 78 ? -1.329 -10.828 -9.805 1 96.31 78 GLY A CA 1
ATOM 627 C C . GLY A 1 78 ? -2.098 -11.984 -10.422 1 96.31 78 GLY A C 1
ATOM 628 O O . GLY A 1 78 ? -3.305 -12.117 -10.211 1 96.31 78 GLY A O 1
ATOM 629 N N . GLU A 1 79 ? -1.371 -12.727 -11.148 1 94.25 79 GLU A N 1
ATOM 630 C CA . GLU A 1 79 ? -1.945 -13.906 -11.789 1 94.25 79 GLU A CA 1
ATOM 631 C C . GLU A 1 79 ? -2.186 -15.023 -10.781 1 94.25 79 GLU A C 1
ATOM 633 O O . GLU A 1 79 ? -1.356 -15.258 -9.898 1 94.25 79 GLU A O 1
ATOM 638 N N . GLN A 1 80 ? -3.393 -15.656 -10.914 1 89.75 80 GLN A N 1
ATOM 639 C CA . GLN A 1 80 ? -3.75 -16.844 -10.141 1 89.75 80 GLN A CA 1
ATOM 640 C C . GLN A 1 80 ? -3.883 -18.062 -11.039 1 89.75 80 GLN A C 1
ATOM 642 O O . GLN A 1 80 ? -4.594 -18.031 -12.047 1 89.75 80 GLN A O 1
ATOM 647 N N . ARG A 1 81 ? -3.07 -19.266 -10.977 1 79.62 81 ARG A N 1
ATOM 648 C CA . ARG A 1 81 ? -3.047 -20.422 -11.867 1 79.62 81 ARG A CA 1
ATOM 649 C C . ARG A 1 81 ? -3.662 -21.641 -11.188 1 79.62 81 ARG A C 1
ATOM 651 O O . ARG A 1 81 ? -3.117 -22.75 -11.266 1 79.62 81 ARG A O 1
ATOM 658 N N . GLY A 1 82 ? -4.84 -21.625 -10.602 1 69.75 82 GLY A N 1
ATOM 659 C CA . GLY A 1 82 ? -5.664 -22.781 -10.258 1 69.75 82 GLY A CA 1
ATOM 660 C C . GLY A 1 82 ? -5.492 -23.234 -8.82 1 69.75 82 GLY A C 1
ATOM 661 O O . GLY A 1 82 ? -6.398 -23.828 -8.234 1 69.75 82 GLY A O 1
ATOM 662 N N . GLN A 1 83 ? -4.289 -23.219 -8.242 1 73.5 83 GLN A N 1
ATOM 663 C CA . GLN A 1 83 ? -4.242 -23.719 -6.875 1 73.5 83 GLN A CA 1
ATOM 664 C C . GLN A 1 83 ? -4.414 -22.594 -5.867 1 73.5 83 GLN A C 1
ATOM 666 O O . GLN A 1 83 ? -4.273 -22.797 -4.66 1 73.5 83 GLN A O 1
ATOM 671 N N . GLY A 1 84 ? -4.852 -21.469 -6.219 1 78.44 84 GLY A N 1
ATOM 672 C CA . GLY A 1 84 ? -5.059 -20.328 -5.336 1 78.44 84 GLY A CA 1
ATOM 673 C C . GLY A 1 84 ? -3.764 -19.719 -4.832 1 78.44 84 GLY A C 1
ATOM 674 O O . GLY A 1 84 ? -2.826 -20.438 -4.484 1 78.44 84 GLY A O 1
ATOM 675 N N . THR A 1 85 ? -3.422 -18.656 -5.195 1 84.44 85 THR A N 1
ATOM 676 C CA . THR A 1 85 ? -2.244 -17.953 -4.695 1 84.44 85 THR A CA 1
ATOM 677 C C . THR A 1 85 ? -2.441 -17.531 -3.242 1 84.44 85 THR A C 1
ATOM 679 O O . THR A 1 85 ? -3.465 -16.938 -2.898 1 84.44 85 THR A O 1
ATOM 682 N N . ARG A 1 86 ? -1.552 -18.062 -2.379 1 91.94 86 ARG A N 1
ATOM 683 C CA . ARG A 1 86 ? -1.543 -17.609 -0.991 1 91.94 86 ARG A CA 1
ATOM 684 C C . ARG A 1 86 ? -0.851 -16.266 -0.857 1 91.94 86 ARG A C 1
ATOM 686 O O . ARG A 1 86 ? 0.304 -16.109 -1.259 1 91.94 86 ARG A O 1
ATOM 693 N N . ILE A 1 87 ? -1.534 -15.305 -0.372 1 95.88 87 ILE A N 1
ATOM 694 C CA . ILE A 1 87 ? -1.044 -13.938 -0.246 1 95.88 87 ILE A CA 1
ATOM 695 C C . ILE A 1 87 ? -1.21 -13.461 1.195 1 95.88 87 ILE A C 1
ATOM 697 O O . ILE A 1 87 ? -2.244 -13.703 1.821 1 95.88 87 ILE A O 1
ATOM 701 N N . HIS A 1 88 ? -0.245 -12.812 1.716 1 97.38 88 HIS A N 1
ATOM 702 C CA . HIS A 1 88 ? -0.308 -12.141 3.008 1 97.38 88 HIS A CA 1
ATOM 703 C C . HIS A 1 88 ? 0.17 -10.695 2.898 1 97.38 88 HIS A C 1
ATOM 705 O O . HIS A 1 88 ? 1.106 -10.406 2.152 1 97.38 88 HIS A O 1
ATOM 711 N N . SER A 1 89 ? -0.433 -9.82 3.67 1 98.06 89 SER A N 1
ATOM 712 C CA . SER A 1 89 ? -0.022 -8.422 3.662 1 98.06 89 SER A CA 1
ATOM 713 C C . SER A 1 89 ? 0.089 -7.867 5.082 1 98.06 89 SER A C 1
ATOM 715 O O . SER A 1 89 ? -0.648 -8.289 5.977 1 98.06 89 SER A O 1
ATOM 717 N N . ALA A 1 90 ? 0.981 -7.02 5.281 1 98.5 90 ALA A N 1
ATOM 718 C CA . ALA A 1 90 ? 1.137 -6.242 6.508 1 98.5 90 ALA A CA 1
ATOM 719 C C . ALA A 1 90 ? 1.235 -4.75 6.203 1 98.5 90 ALA A C 1
ATOM 721 O O . ALA A 1 90 ? 1.722 -4.355 5.141 1 98.5 90 ALA A O 1
ATOM 722 N N . CYS A 1 91 ? 0.77 -3.986 7.105 1 98.62 91 CYS A N 1
ATOM 723 C CA . CYS A 1 91 ? 0.826 -2.539 6.941 1 98.62 91 CYS A CA 1
ATOM 724 C C . CYS A 1 91 ? 1.358 -1.869 8.203 1 98.62 91 CYS A C 1
ATOM 726 O O . CYS A 1 91 ? 1.223 -2.408 9.305 1 98.62 91 CYS A O 1
ATOM 728 N N . TYR A 1 92 ? 1.934 -0.722 7.984 1 98.5 92 TYR A N 1
ATOM 729 C CA . TYR A 1 92 ? 2.322 0.177 9.062 1 98.5 92 TYR A CA 1
ATOM 730 C C . TYR A 1 92 ? 1.814 1.591 8.805 1 98.5 92 TYR A C 1
ATOM 732 O O . TYR A 1 92 ? 1.934 2.105 7.695 1 98.5 92 TYR A O 1
ATOM 740 N N . TRP A 1 93 ? 1.251 2.234 9.852 1 98 93 TRP A N 1
ATOM 741 C CA . TRP A 1 93 ? 0.756 3.605 9.836 1 98 93 TRP A CA 1
ATOM 742 C C . TRP A 1 93 ? 0.606 4.152 11.25 1 98 93 TRP A C 1
ATOM 744 O O . TRP A 1 93 ? 0.722 3.408 12.227 1 98 93 TRP A O 1
ATOM 754 N N . ASP A 1 94 ? 0.377 5.438 11.398 1 96.25 94 ASP A N 1
ATOM 755 C CA . ASP A 1 94 ? 0.059 6.035 12.688 1 96.25 94 ASP A CA 1
ATOM 756 C C . ASP A 1 94 ? -1.384 5.738 13.094 1 96.25 94 ASP A C 1
ATOM 758 O O . ASP A 1 94 ? -2.309 6.438 12.672 1 96.25 94 ASP A O 1
ATOM 762 N N . ILE A 1 95 ? -1.592 4.785 13.969 1 95.5 95 ILE A N 1
ATOM 763 C CA . ILE A 1 95 ? -2.91 4.27 14.32 1 95.5 95 ILE A CA 1
ATOM 764 C C . ILE A 1 95 ? -3.682 5.32 15.117 1 95.5 95 ILE A C 1
ATOM 766 O O . ILE A 1 95 ? -4.914 5.293 15.156 1 95.5 95 ILE A O 1
ATOM 770 N N . ASP A 1 96 ? -3.027 6.305 15.68 1 93.06 96 ASP A N 1
ATOM 771 C CA . ASP A 1 96 ? -3.67 7.316 16.516 1 93.06 96 ASP A CA 1
ATOM 772 C C . ASP A 1 96 ? -4.441 8.32 15.664 1 93.06 96 ASP A C 1
ATOM 774 O O . ASP A 1 96 ? -5.5 8.805 16.078 1 93.06 96 ASP A O 1
ATOM 778 N N . THR A 1 97 ? -3.93 8.68 14.516 1 93 97 THR A N 1
ATOM 779 C CA . THR A 1 97 ? -4.496 9.789 13.766 1 93 97 THR A CA 1
ATOM 780 C C . THR A 1 97 ? -5.02 9.32 12.414 1 93 97 THR A C 1
ATOM 782 O O . THR A 1 97 ? -5.941 9.922 11.852 1 93 97 THR A O 1
ATOM 785 N N . ASP A 1 98 ? -4.426 8.273 11.922 1 96.81 98 ASP A N 1
ATOM 786 C CA . ASP A 1 98 ? -4.73 7.836 10.562 1 96.81 98 ASP A CA 1
ATOM 787 C C . ASP A 1 98 ? -5.555 6.551 10.57 1 96.81 98 ASP A C 1
ATOM 789 O O . ASP A 1 98 ? -5.902 6.035 11.633 1 96.81 98 ASP A O 1
ATOM 793 N N . CYS A 1 99 ? -6.035 6.176 9.43 1 98.38 99 CYS A N 1
ATOM 794 C CA . CYS A 1 99 ? -6.793 4.941 9.266 1 98.38 99 CYS A CA 1
ATOM 795 C C . CYS A 1 99 ? -6.312 4.168 8.047 1 98.38 99 CYS A C 1
ATOM 797 O O . CYS A 1 99 ? -5.891 4.762 7.055 1 98.38 99 CYS A O 1
ATOM 799 N N . GLN A 1 100 ? -6.305 2.855 8.172 1 98.81 100 GLN A N 1
ATOM 800 C CA . GLN A 1 100 ? -5.961 1.957 7.074 1 98.81 100 GLN A CA 1
ATOM 801 C C . GLN A 1 100 ? -7.07 0.937 6.832 1 98.81 100 GLN A C 1
ATOM 803 O O . GLN A 1 100 ? -7.633 0.385 7.777 1 98.81 100 GLN A O 1
ATOM 808 N N . VAL A 1 101 ? -7.473 0.723 5.594 1 98.88 101 VAL A N 1
ATOM 809 C CA . VAL A 1 101 ? -8.383 -0.35 5.207 1 98.88 101 VAL A CA 1
ATOM 810 C C . VAL A 1 101 ? -7.82 -1.099 4.004 1 98.88 101 VAL A C 1
ATOM 812 O O . VAL A 1 101 ? -7.102 -0.52 3.186 1 98.88 101 VAL A O 1
ATOM 815 N N . SER A 1 102 ? -8.117 -2.398 3.902 1 98.88 102 SER A N 1
ATOM 816 C CA . SER A 1 102 ? -7.656 -3.211 2.783 1 98.88 102 SER A CA 1
ATOM 817 C C . SER A 1 102 ? -8.695 -4.254 2.389 1 98.88 102 SER A C 1
ATOM 819 O O . SER A 1 102 ? -9.656 -4.496 3.131 1 98.88 102 SER A O 1
ATOM 821 N N . HIS A 1 103 ? -8.555 -4.746 1.235 1 98.81 103 HIS A N 1
ATOM 822 C CA . HIS A 1 103 ? -9.414 -5.797 0.698 1 98.81 103 HIS A CA 1
ATOM 823 C C . HIS A 1 103 ? -8.664 -6.664 -0.304 1 98.81 103 HIS A C 1
ATOM 825 O O . HIS A 1 103 ? -7.965 -6.148 -1.181 1 98.81 103 HIS A O 1
ATOM 831 N N . LEU A 1 104 ? -8.727 -7.98 -0.101 1 98.44 104 LEU A N 1
ATOM 832 C CA . LEU A 1 104 ? -8.195 -8.953 -1.046 1 98.44 104 LEU A CA 1
ATOM 833 C C . LEU A 1 104 ? -9.32 -9.586 -1.866 1 98.44 104 LEU A C 1
ATOM 835 O O . LEU A 1 104 ? -10.234 -10.195 -1.31 1 98.44 104 LEU A O 1
ATOM 839 N N . TYR A 1 105 ? -9.25 -9.344 -3.152 1 98.12 105 TYR A N 1
ATOM 840 C CA . TYR A 1 105 ? -10.148 -9.992 -4.102 1 98.12 105 TYR A CA 1
ATOM 841 C C . TYR A 1 105 ? -9.43 -11.102 -4.855 1 98.12 105 TYR A C 1
ATOM 843 O O . TYR A 1 105 ? -8.266 -10.961 -5.227 1 98.12 105 TYR A O 1
ATOM 851 N N . GLN A 1 106 ? -10.172 -12.195 -5.055 1 95.88 106 GLN A N 1
ATOM 852 C CA . GLN A 1 106 ? -9.555 -13.273 -5.816 1 95.88 106 GLN A CA 1
ATOM 853 C C . GLN A 1 106 ? -10.586 -13.992 -6.68 1 95.88 106 GLN A C 1
ATOM 855 O O . GLN A 1 106 ? -11.742 -14.156 -6.277 1 95.88 106 GLN A O 1
ATOM 860 N N . ASN A 1 107 ? -10.227 -14.352 -7.848 1 94.12 107 ASN A N 1
ATOM 861 C CA . ASN A 1 107 ? -10.938 -15.312 -8.68 1 94.12 107 ASN A CA 1
ATOM 862 C C . ASN A 1 107 ? -9.992 -16.359 -9.266 1 94.12 107 ASN A C 1
ATOM 864 O O . ASN A 1 107 ? -8.852 -16.484 -8.812 1 94.12 107 ASN A O 1
ATOM 868 N N . ASP A 1 108 ? -10.359 -17.141 -10.281 1 92.94 108 ASP A N 1
ATOM 869 C CA . ASP A 1 108 ? -9.539 -18.234 -10.797 1 92.94 108 ASP A CA 1
ATOM 870 C C . ASP A 1 108 ? -8.344 -17.719 -11.578 1 92.94 108 ASP A C 1
ATOM 872 O O . ASP A 1 108 ? -7.371 -18.438 -11.805 1 92.94 108 ASP A O 1
ATOM 876 N N . SER A 1 109 ? -8.391 -16.516 -11.938 1 93.88 109 SER A N 1
ATOM 877 C CA . SER A 1 109 ? -7.395 -16 -12.875 1 93.88 109 SER A CA 1
ATOM 878 C C . SER A 1 109 ? -6.48 -14.977 -12.203 1 93.88 109 SER A C 1
ATOM 880 O O . SER A 1 109 ? -5.301 -14.867 -12.555 1 93.88 109 SER A O 1
ATOM 882 N N . LEU A 1 110 ? -7.035 -14.227 -11.25 1 96.19 110 LEU A N 1
ATOM 883 C CA . LEU A 1 110 ? -6.211 -13.156 -10.703 1 96.19 110 LEU A CA 1
ATOM 884 C C . LEU A 1 110 ? -6.531 -12.922 -9.227 1 96.19 110 LEU A C 1
ATOM 886 O O . LEU A 1 110 ? -7.598 -13.32 -8.75 1 96.19 110 LEU A O 1
ATOM 890 N N . PHE A 1 111 ? -5.594 -12.398 -8.508 1 96.81 111 PHE A N 1
ATOM 891 C CA . PHE A 1 111 ? -5.875 -11.758 -7.234 1 96.81 111 PHE A CA 1
ATOM 892 C C . PHE A 1 111 ? -5.652 -10.25 -7.324 1 96.81 111 PHE A C 1
ATOM 894 O O . PHE A 1 111 ? -4.934 -9.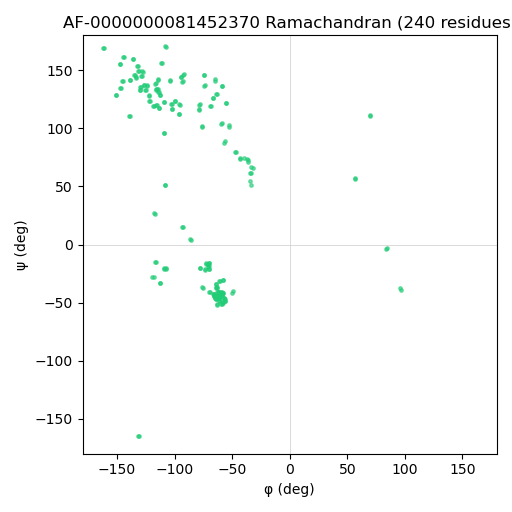773 -8.203 1 96.81 111 PHE A O 1
ATOM 901 N N . CYS A 1 112 ? -6.281 -9.539 -6.473 1 98.44 112 CYS A N 1
ATOM 902 C CA . CYS A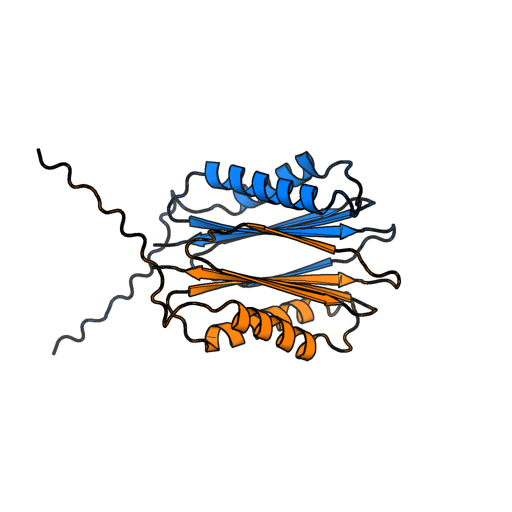 1 112 ? -6.117 -8.102 -6.34 1 98.44 112 CYS A CA 1
ATOM 903 C C . CYS A 1 112 ? -6.098 -7.688 -4.871 1 98.44 112 CYS A C 1
ATOM 905 O O . CYS A 1 112 ? -7.105 -7.809 -4.176 1 98.44 112 CYS A O 1
ATOM 907 N N . GLN A 1 113 ? -4.984 -7.266 -4.414 1 98.75 113 GLN A N 1
ATOM 908 C CA . GLN A 1 113 ? -4.832 -6.691 -3.08 1 98.75 113 GLN A CA 1
ATOM 909 C C . GLN A 1 113 ? -4.898 -5.168 -3.127 1 98.75 113 GLN A C 1
ATOM 911 O O . GLN A 1 113 ? -4.129 -4.527 -3.846 1 98.75 113 GLN A O 1
ATOM 916 N N . MET A 1 114 ? -5.828 -4.617 -2.43 1 98.94 114 MET A N 1
ATOM 917 C CA . MET A 1 114 ? -6.02 -3.172 -2.357 1 98.94 114 MET A CA 1
ATOM 918 C C . MET A 1 114 ? -5.754 -2.658 -0.946 1 98.94 114 MET A C 1
ATOM 920 O O . MET A 1 114 ? -6.16 -3.287 0.034 1 98.94 114 MET A O 1
ATOM 924 N N . VAL A 1 115 ? -5.156 -1.511 -0.874 1 98.94 115 VAL A N 1
ATOM 925 C CA . VAL A 1 115 ? -5.023 -0.839 0.415 1 98.94 115 VAL A CA 1
ATOM 926 C C . VAL A 1 115 ? -5.281 0.656 0.247 1 98.94 115 VAL A C 1
ATOM 928 O O . VAL A 1 115 ? -4.902 1.249 -0.766 1 98.94 115 VAL A O 1
ATOM 931 N N . VAL A 1 116 ? -5.953 1.232 1.214 1 98.94 116 VAL A N 1
ATOM 932 C CA . VAL A 1 116 ? -6.137 2.672 1.365 1 98.94 116 VAL A CA 1
ATOM 933 C C . VAL A 1 116 ? -5.598 3.121 2.721 1 98.94 116 VAL A C 1
ATOM 935 O O . VAL A 1 116 ? -5.914 2.521 3.752 1 98.94 116 VAL A O 1
ATOM 938 N N . PHE A 1 117 ? -4.77 4.105 2.693 1 98.88 117 PHE A N 1
ATOM 939 C CA . PHE A 1 117 ? -4.469 4.879 3.891 1 98.88 117 PHE A CA 1
ATOM 940 C C . PHE A 1 117 ? -5.195 6.219 3.865 1 98.88 117 PHE A C 1
ATOM 942 O O . PHE A 1 117 ? -5.098 6.965 2.889 1 98.88 117 PHE A O 1
ATOM 949 N N . ALA A 1 118 ? -5.977 6.445 4.812 1 98.62 118 ALA A N 1
ATOM 950 C CA . ALA A 1 118 ? -6.52 7.777 5.074 1 98.62 118 ALA A CA 1
ATOM 951 C C . ALA A 1 118 ? -5.695 8.508 6.129 1 98.62 118 ALA A C 1
ATOM 953 O O . ALA A 1 118 ? -5.719 8.148 7.309 1 98.62 118 ALA A O 1
ATOM 954 N N . VAL A 1 119 ? -5.012 9.555 5.738 1 97.69 119 VAL A N 1
ATOM 955 C CA . VAL A 1 119 ? -4.039 10.219 6.598 1 97.69 119 VAL A CA 1
ATOM 956 C C . VAL A 1 119 ? -4.574 11.586 7.027 1 97.69 119 VAL A C 1
ATOM 958 O O . VAL A 1 119 ? -4.852 12.445 6.188 1 97.69 119 VAL A O 1
ATOM 961 N N . PHE A 1 120 ? -4.656 11.773 8.336 1 94.69 120 PHE A N 1
ATOM 962 C CA . PHE A 1 120 ? -5.137 13.039 8.875 1 94.69 120 PHE A CA 1
ATOM 963 C C . PHE A 1 120 ? -4.039 14.094 8.836 1 94.69 120 PHE A C 1
ATOM 965 O O . PHE A 1 120 ? -2.971 13.914 9.422 1 94.69 120 PHE A O 1
ATOM 972 N N . CYS A 1 121 ? -4.32 15.18 7.988 1 86.75 121 CYS A N 1
ATOM 973 C CA . CYS A 1 121 ? -3.346 16.266 7.852 1 86.75 121 CYS A CA 1
ATOM 974 C C . CYS A 1 121 ? -3.926 17.578 8.336 1 86.75 121 CYS A C 1
ATOM 976 O O . CYS A 1 121 ? -5.055 17.938 7.988 1 86.75 121 CYS A O 1
ATOM 978 N N . TYR A 1 122 ? -3.277 18.141 9.352 1 73.06 122 TYR A N 1
ATOM 979 C CA . TYR A 1 122 ? -3.797 19.375 9.914 1 73.06 122 TYR A CA 1
ATOM 980 C C . TYR A 1 122 ? -3.043 20.594 9.359 1 73.06 122 TYR A C 1
ATOM 982 O O . TYR A 1 122 ? -1.888 20.469 8.945 1 73.06 122 TYR A O 1
ATOM 990 N N . MET B 1 1 ? -14.367 47.094 0.234 1 38.16 1 MET B N 1
ATOM 991 C CA . MET B 1 1 ? -14.523 45.75 0.796 1 38.16 1 MET B CA 1
ATOM 992 C C . MET B 1 1 ? -13.414 44.844 0.305 1 38.16 1 MET B C 1
ATOM 994 O O . MET B 1 1 ? -13.344 44.531 -0.886 1 38.16 1 MET B O 1
ATOM 998 N N . ASP B 1 2 ? -12.133 44.844 0.808 1 39.44 2 ASP B N 1
ATOM 999 C CA . ASP B 1 2 ? -10.859 44.219 0.501 1 39.44 2 ASP B CA 1
ATOM 1000 C C . ASP B 1 2 ? -10.984 42.719 0.489 1 39.44 2 ASP B C 1
ATOM 1002 O O . ASP B 1 2 ? -11.414 42.094 1.475 1 39.44 2 ASP B O 1
ATOM 1006 N N . SER B 1 3 ? -11.344 42.062 -0.63 1 41.44 3 SER B N 1
ATOM 1007 C CA . SER B 1 3 ? -11.32 40.625 -0.841 1 41.44 3 SER B CA 1
ATOM 1008 C C . SER B 1 3 ? -10.039 40 -0.287 1 41.44 3 SER B C 1
ATOM 1010 O O . SER B 1 3 ? -8.938 40.344 -0.736 1 41.44 3 SER B O 1
ATOM 1012 N N . GLN B 1 4 ? -9.867 39.844 1.025 1 38.91 4 GLN B N 1
ATOM 1013 C CA . GLN B 1 4 ? -8.797 39.062 1.612 1 38.91 4 GLN B CA 1
ATOM 1014 C C . GLN B 1 4 ? -8.555 37.781 0.797 1 38.91 4 GLN B C 1
ATOM 1016 O O . GLN B 1 4 ? -9.453 36.938 0.642 1 38.91 4 GLN B O 1
ATOM 1021 N N . GLU B 1 5 ? -7.938 37.844 -0.37 1 41.25 5 GLU B N 1
ATOM 1022 C CA . GLU B 1 5 ? -7.359 36.719 -1.089 1 41.25 5 GLU B CA 1
ATOM 1023 C C . GLU B 1 5 ? -6.742 35.719 -0.125 1 41.25 5 GLU B C 1
ATOM 1025 O O . GLU B 1 5 ? -5.859 36.062 0.661 1 41.25 5 GLU B O 1
ATOM 1030 N N . GLU B 1 6 ? -7.527 34.938 0.619 1 42.81 6 GLU B N 1
ATOM 1031 C CA . GLU B 1 6 ? -7.008 33.812 1.381 1 42.81 6 GLU B CA 1
ATOM 1032 C C . GLU B 1 6 ? -5.836 33.156 0.662 1 42.81 6 GLU B C 1
A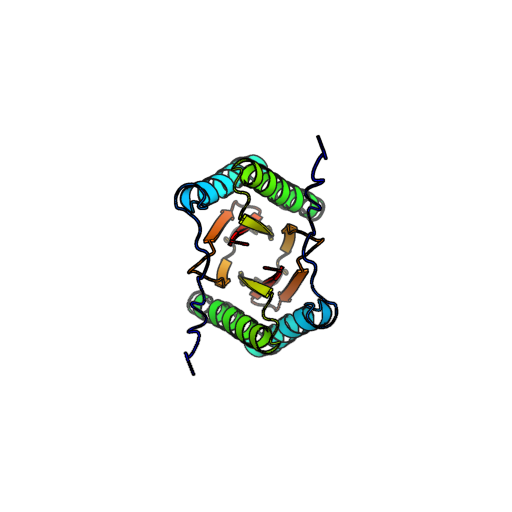TOM 1034 O O . GLU B 1 6 ? -5.977 32.688 -0.469 1 42.81 6 GLU B O 1
ATOM 1039 N N . SER B 1 7 ? -4.672 33.812 0.505 1 43.38 7 SER B N 1
ATOM 1040 C CA . SER B 1 7 ? -3.408 33.281 -0.012 1 43.38 7 SER B CA 1
ATOM 1041 C C . SER B 1 7 ? -3.211 31.828 0.37 1 43.38 7 SER B C 1
ATOM 1043 O O . SER B 1 7 ? -3.084 31.5 1.552 1 43.38 7 SER B O 1
ATOM 1045 N N . GLY B 1 8 ? -4.008 30.844 0.008 1 45.5 8 GLY B N 1
ATOM 1046 C CA . GLY B 1 8 ? -3.895 29.406 0.235 1 45.5 8 GLY B CA 1
ATOM 1047 C C . GLY B 1 8 ? -2.461 28.922 0.231 1 45.5 8 GLY B C 1
ATOM 1048 O O . GLY B 1 8 ? -1.977 28.406 -0.782 1 45.5 8 GLY B O 1
ATOM 1049 N N . PHE B 1 9 ? -1.481 29.406 0.903 1 46.91 9 PHE B N 1
ATOM 1050 C CA . PHE B 1 9 ? -0.074 29.047 1.016 1 46.91 9 PHE B CA 1
ATOM 1051 C C . PHE B 1 9 ? 0.08 27.547 1.241 1 46.91 9 PHE B C 1
ATOM 1053 O O . PHE B 1 9 ? -0.534 26.984 2.15 1 46.91 9 PHE B O 1
ATOM 1060 N N . VAL B 1 10 ? -0.003 26.641 0.219 1 56.62 10 VAL B N 1
ATOM 1061 C CA . VAL B 1 10 ? 0.351 25.234 0.343 1 56.62 10 VAL B CA 1
ATOM 1062 C C . VAL B 1 10 ? 1.76 25.109 0.918 1 56.62 10 VAL B C 1
ATOM 1064 O O . VAL B 1 10 ? 2.729 25.578 0.321 1 56.62 10 VAL B O 1
ATOM 1067 N N . LEU B 1 11 ? 1.883 24.781 2.209 1 66.06 11 LEU B N 1
ATOM 1068 C CA . LEU B 1 11 ? 3.182 24.516 2.814 1 66.06 11 LEU B CA 1
ATOM 1069 C C . LEU B 1 11 ? 3.877 23.359 2.111 1 66.06 11 LEU B C 1
ATOM 1071 O O . LEU B 1 11 ? 3.242 22.344 1.806 1 66.06 11 LEU B O 1
ATOM 1075 N N . ARG B 1 12 ? 4.844 23.672 1.298 1 68 12 ARG B N 1
ATOM 1076 C CA . ARG B 1 12 ? 5.719 22.672 0.679 1 68 12 ARG B CA 1
ATOM 1077 C C . ARG B 1 12 ? 6.965 22.438 1.524 1 68 12 ARG B C 1
ATOM 1079 O O . ARG B 1 12 ? 7.402 23.328 2.258 1 68 12 ARG B O 1
ATOM 1086 N N . PRO B 1 13 ? 7.398 21.156 1.451 1 68.12 13 PRO B N 1
ATOM 1087 C CA . PRO B 1 13 ? 8.633 20.891 2.193 1 68.12 13 PRO B CA 1
ATOM 1088 C C . PRO B 1 13 ? 9.805 21.75 1.719 1 68.12 13 PRO B C 1
ATOM 1090 O O . PRO B 1 13 ? 9.922 22.047 0.524 1 68.12 13 PRO B O 1
ATOM 1093 N N . GLN B 1 14 ? 10.508 22.234 2.744 1 73.25 14 GLN B N 1
ATOM 1094 C CA . GLN B 1 14 ? 11.797 22.828 2.398 1 73.25 14 GLN B CA 1
ATOM 1095 C C . GLN B 1 14 ? 12.758 21.781 1.844 1 73.25 14 GLN B C 1
ATOM 1097 O O . GLN B 1 14 ? 12.742 20.625 2.268 1 73.25 14 GLN B O 1
ATOM 1102 N N . ILE B 1 15 ? 13.492 22.109 0.898 1 71.69 15 ILE B N 1
ATOM 1103 C CA . ILE B 1 15 ? 14.352 21.203 0.133 1 71.69 15 ILE B CA 1
ATOM 1104 C C . ILE B 1 15 ? 15.188 20.359 1.085 1 71.69 15 ILE B C 1
ATOM 1106 O O . ILE B 1 15 ? 15.352 19.156 0.864 1 71.69 15 ILE B O 1
ATOM 1110 N N . GLN B 1 16 ? 15.703 20.953 2.191 1 75.5 16 GLN B N 1
ATOM 1111 C CA . GLN B 1 16 ? 16.594 20.234 3.092 1 75.5 16 GLN B CA 1
ATOM 1112 C C . GLN B 1 16 ? 15.844 19.172 3.889 1 75.5 16 GLN B C 1
ATOM 1114 O O . GLN B 1 16 ? 16.453 18.234 4.395 1 75.5 16 GLN B O 1
ATOM 1119 N N . ASN B 1 17 ? 14.664 19.266 3.973 1 85 17 ASN B N 1
ATOM 1120 C CA . ASN B 1 17 ? 13.875 18.344 4.781 1 85 17 ASN B CA 1
ATOM 1121 C C . ASN B 1 17 ? 12.906 17.531 3.928 1 85 17 ASN B C 1
ATOM 1123 O O . ASN B 1 17 ? 11.867 17.094 4.414 1 85 17 ASN B O 1
ATOM 1127 N N . LYS B 1 18 ? 13.32 17.406 2.705 1 93.25 18 LYS B N 1
ATOM 1128 C CA . LYS B 1 18 ? 12.43 16.703 1.79 1 93.25 18 LYS B CA 1
ATOM 1129 C C . LYS B 1 18 ? 12.773 15.211 1.73 1 93.25 18 LYS B C 1
ATOM 1131 O O . LYS B 1 18 ? 13.953 14.844 1.714 1 93.25 18 LYS B O 1
ATOM 1136 N N . PHE B 1 19 ? 11.805 14.43 1.672 1 97.69 19 PHE B N 1
ATOM 1137 C CA . PHE B 1 19 ? 12 13 1.433 1 97.69 19 PHE B CA 1
ATOM 1138 C C . PHE B 1 19 ? 12.539 12.758 0.029 1 97.69 19 PHE B C 1
ATOM 1140 O O . PHE B 1 19 ? 11.984 13.25 -0.953 1 97.69 19 PHE B O 1
ATOM 1147 N N . ARG B 1 20 ? 13.633 12.047 -0.038 1 97.5 20 ARG B N 1
ATOM 1148 C CA . ARG B 1 20 ? 14.258 11.75 -1.323 1 97.5 20 ARG B CA 1
ATOM 1149 C C . ARG B 1 20 ? 13.898 10.344 -1.792 1 97.5 20 ARG B C 1
ATOM 1151 O O . ARG B 1 20 ? 14.242 9.359 -1.131 1 97.5 20 ARG B O 1
ATOM 1158 N N . ALA B 1 21 ? 13.328 10.195 -2.953 1 98.38 21 ALA B N 1
ATOM 1159 C CA . ALA B 1 21 ? 12.859 8.922 -3.488 1 98.38 21 ALA B CA 1
ATOM 1160 C C . ALA B 1 21 ? 14 7.914 -3.578 1 98.38 21 ALA B C 1
ATOM 1162 O O . ALA B 1 21 ? 13.82 6.73 -3.279 1 98.38 21 ALA B O 1
ATOM 1163 N N . ALA B 1 22 ? 15.156 8.344 -4.004 1 98.56 22 ALA B N 1
ATOM 1164 C CA . ALA B 1 22 ? 16.297 7.457 -4.18 1 98.56 22 ALA B CA 1
ATOM 1165 C C . ALA B 1 22 ? 16.688 6.797 -2.859 1 98.56 22 ALA B C 1
ATOM 1167 O O . ALA B 1 22 ? 17.016 5.609 -2.826 1 98.56 22 ALA B O 1
ATOM 1168 N N . VAL B 1 23 ? 16.672 7.535 -1.805 1 98.5 23 VAL B N 1
ATOM 1169 C CA . VAL B 1 23 ? 16.984 7.016 -0.479 1 98.5 23 VAL B CA 1
ATOM 1170 C C . VAL B 1 23 ? 15.938 5.996 -0.058 1 98.5 23 VAL B C 1
ATOM 1172 O O . VAL B 1 23 ? 16.266 4.914 0.429 1 98.5 23 VAL B O 1
ATOM 1175 N N . GLY B 1 24 ? 14.625 6.344 -0.254 1 98.88 24 GLY B N 1
ATOM 1176 C CA . GLY B 1 24 ? 13.547 5.414 0.059 1 98.88 24 GLY B CA 1
ATOM 1177 C C . GLY B 1 24 ? 13.648 4.105 -0.705 1 98.88 24 GLY B C 1
ATOM 1178 O O . GLY B 1 24 ? 13.461 3.031 -0.132 1 98.88 24 GLY B O 1
ATOM 1179 N N . LYS B 1 25 ? 13.953 4.242 -1.975 1 98.88 25 LYS B N 1
ATOM 1180 C CA . LYS B 1 25 ? 14.109 3.049 -2.803 1 98.88 25 LYS B CA 1
ATOM 1181 C C . LYS B 1 25 ? 15.25 2.174 -2.297 1 98.88 25 LYS B C 1
ATOM 1183 O O . LYS B 1 25 ? 15.117 0.95 -2.223 1 98.88 25 LYS B O 1
ATOM 1188 N N . LYS B 1 26 ? 16.312 2.756 -1.979 1 98.88 26 LYS B N 1
ATOM 1189 C CA . LYS B 1 26 ? 17.469 2.021 -1.456 1 98.88 26 LYS B CA 1
ATOM 1190 C C . LYS B 1 26 ? 17.109 1.297 -0.16 1 98.88 26 LYS B C 1
ATOM 1192 O O . LYS B 1 26 ? 17.531 0.153 0.048 1 98.88 26 LYS B O 1
ATOM 1197 N N . ILE B 1 27 ? 16.391 1.938 0.712 1 98.94 27 ILE B N 1
ATOM 1198 C CA . ILE B 1 27 ? 15.945 1.333 1.96 1 98.94 27 ILE B CA 1
ATOM 1199 C C . ILE B 1 27 ? 15.148 0.065 1.661 1 98.94 27 ILE B C 1
ATOM 1201 O O . ILE B 1 27 ? 15.367 -0.976 2.285 1 98.94 27 ILE B O 1
ATOM 1205 N N . LEU B 1 28 ? 14.188 0.111 0.69 1 98.94 28 LEU B N 1
ATOM 1206 C CA . LEU B 1 28 ? 13.367 -1.048 0.342 1 98.94 28 LEU B CA 1
ATOM 1207 C C . LEU B 1 28 ? 14.234 -2.17 -0.223 1 98.94 28 LEU B C 1
ATOM 1209 O O . LEU B 1 28 ? 14.109 -3.324 0.188 1 98.94 28 LEU B O 1
ATOM 1213 N N . GLU B 1 29 ? 15.133 -1.812 -1.08 1 98.94 29 GLU B N 1
ATOM 1214 C CA . GLU B 1 29 ? 16 -2.797 -1.721 1 98.94 29 GLU B CA 1
ATOM 1215 C C . GLU B 1 29 ? 16.891 -3.49 -0.699 1 98.94 29 GLU B C 1
ATOM 1217 O O . GLU B 1 29 ? 17.031 -4.715 -0.719 1 98.94 29 GLU B O 1
ATOM 1222 N N . GLU B 1 30 ? 17.516 -2.723 0.169 1 98.88 30 GLU B N 1
ATOM 1223 C CA . GLU B 1 30 ? 18.406 -3.271 1.193 1 98.88 30 GLU B CA 1
ATOM 1224 C C . GLU B 1 30 ? 17.641 -4.152 2.174 1 98.88 30 GLU B C 1
ATOM 1226 O O . GLU B 1 30 ? 18.109 -5.219 2.566 1 98.88 30 GLU B O 1
ATOM 1231 N N . THR B 1 31 ? 16.5 -3.705 2.598 1 98.94 31 THR B N 1
ATOM 1232 C CA . THR B 1 31 ? 15.688 -4.484 3.52 1 98.94 31 THR B CA 1
ATOM 1233 C C . THR B 1 31 ? 15.289 -5.82 2.895 1 98.94 31 THR B C 1
ATOM 1235 O O . THR B 1 31 ? 15.352 -6.859 3.553 1 98.94 31 THR B O 1
ATOM 1238 N N . ALA B 1 32 ? 14.867 -5.793 1.599 1 98.88 32 ALA B N 1
ATOM 1239 C CA . ALA B 1 32 ? 14.508 -7.027 0.9 1 98.88 32 ALA B CA 1
ATOM 1240 C C . ALA B 1 32 ? 15.688 -8 0.872 1 98.88 32 ALA B C 1
ATOM 1242 O O . ALA B 1 32 ? 15.531 -9.172 1.22 1 98.88 32 ALA B O 1
ATOM 1243 N N . THR B 1 33 ? 16.828 -7.504 0.474 1 98.44 33 THR B N 1
ATOM 1244 C CA . THR B 1 33 ? 18.016 -8.336 0.398 1 98.44 33 THR B CA 1
ATOM 1245 C C . THR B 1 33 ? 18.359 -8.93 1.763 1 98.44 33 THR B C 1
ATOM 1247 O O . THR B 1 33 ? 18.672 -10.117 1.868 1 98.44 33 THR B O 1
ATOM 1250 N N . GLU B 1 34 ? 18.219 -8.117 2.789 1 98.69 34 GLU B N 1
ATOM 1251 C CA . GLU B 1 34 ? 18.578 -8.508 4.148 1 98.69 34 GLU B CA 1
ATOM 1252 C C . GLU B 1 34 ? 17.609 -9.547 4.695 1 98.69 34 GLU B C 1
ATOM 1254 O O . GLU B 1 34 ? 18.016 -10.523 5.32 1 98.69 34 GLU B O 1
ATOM 1259 N N . LEU B 1 35 ? 16.344 -9.422 4.449 1 98.75 35 LEU B N 1
ATOM 1260 C CA . LEU B 1 35 ? 15.359 -10.203 5.191 1 98.75 35 LEU B CA 1
ATOM 1261 C C . LEU B 1 35 ? 14.75 -11.297 4.312 1 98.75 35 LEU B C 1
ATOM 1263 O O . LEU B 1 35 ? 14.211 -12.281 4.824 1 98.75 35 LEU B O 1
ATOM 1267 N N . LEU B 1 36 ? 14.844 -11.133 2.969 1 98.5 36 LEU B N 1
ATOM 1268 C CA . LEU B 1 36 ? 14.086 -12.039 2.117 1 98.5 36 LEU B CA 1
ATOM 1269 C C . LEU B 1 36 ? 15.008 -13.008 1.39 1 98.5 36 LEU B C 1
ATOM 1271 O O . LEU B 1 36 ? 14.562 -14.031 0.866 1 98.5 36 LEU B O 1
ATOM 1275 N N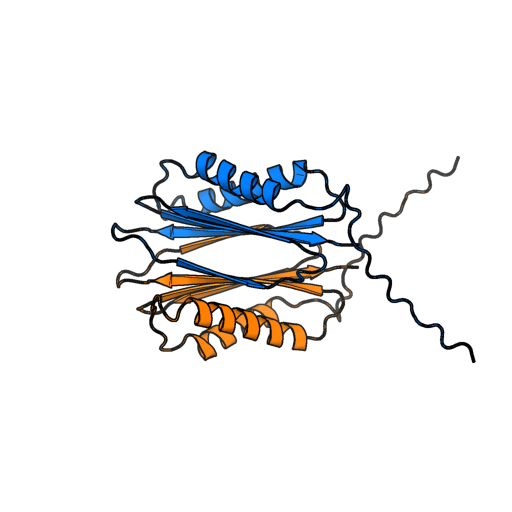 . SER B 1 37 ? 16.281 -12.617 1.296 1 97.62 37 SER B N 1
ATOM 1276 C CA . SER B 1 37 ? 17.219 -13.516 0.625 1 97.62 37 SER B CA 1
ATOM 1277 C C . SER B 1 37 ? 17.203 -14.898 1.256 1 97.62 37 SER B C 1
ATOM 1279 O O . SER B 1 37 ? 17.328 -15.039 2.475 1 97.62 37 SER B O 1
ATOM 1281 N N . GLY B 1 38 ? 16.906 -15.922 0.466 1 95.62 38 GLY B N 1
ATOM 1282 C CA . GLY B 1 38 ? 16.938 -17.297 0.926 1 95.62 38 GLY B CA 1
ATOM 1283 C C . GLY B 1 38 ? 15.656 -17.719 1.625 1 95.62 38 GLY B C 1
ATOM 1284 O O . GLY B 1 38 ? 15.539 -18.859 2.076 1 95.62 38 GLY B O 1
ATOM 1285 N N . GLN B 1 39 ? 14.75 -16.812 1.774 1 97.06 39 GLN B N 1
ATOM 1286 C CA . GLN B 1 39 ? 13.484 -17.156 2.42 1 97.06 39 GLN B CA 1
ATOM 1287 C C . GLN B 1 39 ? 12.594 -17.969 1.49 1 97.06 39 GLN B C 1
ATOM 1289 O O . GLN B 1 39 ? 12.648 -17.812 0.269 1 97.06 39 GLN B O 1
ATOM 1294 N N . ILE B 1 40 ? 11.875 -18.859 2.107 1 96.25 40 ILE B N 1
ATOM 1295 C CA . ILE B 1 40 ? 10.875 -19.656 1.402 1 96.25 40 ILE B CA 1
ATOM 1296 C C . ILE B 1 40 ? 9.484 -19.328 1.951 1 96.25 40 ILE B C 1
ATOM 1298 O O . ILE B 1 40 ? 9.297 -19.219 3.166 1 96.25 40 ILE B O 1
ATOM 1302 N N . TYR B 1 41 ? 8.609 -19.25 1.014 1 96.19 41 TYR B N 1
ATOM 1303 C CA . TYR B 1 41 ? 7.242 -19 1.464 1 96.19 41 TYR B CA 1
ATOM 1304 C C . TYR B 1 41 ? 6.719 -20.156 2.297 1 96.19 41 TYR B C 1
ATOM 1306 O O . TYR B 1 41 ? 6.746 -21.312 1.854 1 96.19 41 TYR B O 1
ATOM 1314 N N . HIS B 1 42 ? 6.215 -19.781 3.422 1 95.75 42 HIS B N 1
ATOM 1315 C CA . HIS B 1 42 ? 5.5 -20.719 4.277 1 95.75 42 HIS B CA 1
ATOM 1316 C C . HIS B 1 42 ? 4.379 -20.031 5.043 1 95.75 42 HIS B C 1
ATOM 1318 O O . HIS B 1 42 ? 4.59 -18.984 5.645 1 95.75 42 HIS B O 1
ATOM 1324 N N . ASP B 1 43 ? 3.227 -20.688 5.051 1 93.75 43 ASP B N 1
ATOM 1325 C CA . ASP B 1 43 ? 2.053 -20.109 5.688 1 93.75 43 ASP B CA 1
ATOM 1326 C C . ASP B 1 43 ? 2.322 -19.812 7.164 1 93.75 43 ASP B C 1
ATOM 1328 O O . ASP B 1 43 ? 1.792 -18.844 7.715 1 93.75 43 ASP B O 1
ATOM 1332 N N . LYS B 1 44 ? 3.107 -20.547 7.707 1 94.56 44 LYS B N 1
ATOM 1333 C CA . LYS B 1 44 ? 3.354 -20.422 9.141 1 94.56 44 LYS B CA 1
ATOM 1334 C C . LYS B 1 44 ? 4.27 -19.25 9.445 1 94.56 44 LYS B C 1
ATOM 1336 O O . LYS B 1 44 ? 4.281 -18.734 10.57 1 94.56 44 LYS B O 1
ATOM 1341 N N . ASN B 1 45 ? 5.059 -18.766 8.438 1 96.5 45 ASN B N 1
ATOM 1342 C CA . ASN B 1 45 ? 6.059 -17.75 8.758 1 96.5 45 ASN B CA 1
ATOM 1343 C C . ASN B 1 45 ? 5.773 -16.438 8.047 1 96.5 45 ASN B C 1
ATOM 1345 O O . ASN B 1 45 ? 6.328 -15.398 8.406 1 96.5 45 ASN B O 1
ATOM 1349 N N . VAL B 1 46 ? 4.945 -16.484 7.09 1 97.94 46 VAL B N 1
ATOM 1350 C CA . VAL B 1 46 ? 4.801 -15.359 6.176 1 97.94 46 VAL B CA 1
ATOM 1351 C C . VAL B 1 46 ? 4.289 -14.141 6.934 1 97.94 46 VAL B C 1
ATOM 1353 O O . VAL B 1 46 ? 4.66 -13.008 6.621 1 97.94 46 VAL B O 1
ATOM 1356 N N . GLU B 1 47 ? 3.451 -14.32 7.926 1 97.94 47 GLU B N 1
ATOM 1357 C CA . GLU B 1 47 ? 2.953 -13.203 8.727 1 97.94 47 GLU B CA 1
ATOM 1358 C C . GLU B 1 47 ? 4.09 -12.508 9.469 1 97.94 47 GLU B C 1
ATOM 1360 O O . GLU B 1 47 ? 4.223 -11.289 9.406 1 97.94 47 GLU B O 1
ATOM 1365 N N . VAL B 1 48 ? 4.855 -13.273 10.156 1 98.31 48 VAL B N 1
ATOM 1366 C CA . VAL B 1 48 ? 5.984 -12.727 10.906 1 98.31 48 VAL B CA 1
ATOM 1367 C C . VAL B 1 48 ? 6.973 -12.07 9.953 1 98.31 48 VAL B C 1
ATOM 1369 O O . VAL B 1 48 ? 7.492 -10.984 10.227 1 98.31 48 VAL B O 1
ATOM 1372 N N . LEU B 1 49 ? 7.191 -12.734 8.828 1 98.62 49 LEU B N 1
ATOM 1373 C CA . LEU B 1 49 ? 8.125 -12.219 7.832 1 98.62 49 LEU B CA 1
ATOM 1374 C C . LEU B 1 49 ? 7.676 -10.852 7.316 1 98.62 49 LEU B C 1
ATOM 1376 O O . LEU B 1 49 ? 8.469 -9.914 7.273 1 98.62 49 LEU B O 1
ATOM 1380 N N . SER B 1 50 ? 6.422 -10.711 6.934 1 98.81 50 SER B N 1
ATOM 1381 C CA . SER B 1 50 ? 5.922 -9.438 6.422 1 98.81 50 SER B CA 1
ATOM 1382 C C . SER B 1 50 ? 5.965 -8.359 7.492 1 98.81 50 SER B C 1
ATOM 1384 O O . SER B 1 50 ? 6.281 -7.199 7.199 1 98.81 50 SER B O 1
ATOM 1386 N N . LYS B 1 51 ? 5.688 -8.719 8.719 1 98.56 51 LYS B N 1
ATOM 1387 C CA . LYS B 1 51 ? 5.758 -7.766 9.82 1 98.56 51 LYS B CA 1
ATOM 1388 C C . LYS B 1 51 ? 7.195 -7.301 10.055 1 98.56 51 LYS B C 1
ATOM 1390 O O . LYS B 1 51 ? 7.441 -6.113 10.258 1 98.56 51 LYS B O 1
ATOM 1395 N N . ASN B 1 52 ? 8.094 -8.211 10.008 1 98.75 52 ASN B N 1
ATOM 1396 C CA . ASN B 1 52 ? 9.508 -7.863 10.172 1 98.75 52 ASN B CA 1
ATOM 1397 C C . ASN B 1 52 ? 9.984 -6.926 9.07 1 98.75 52 ASN B C 1
ATOM 1399 O O . ASN B 1 52 ? 10.711 -5.965 9.344 1 98.75 52 ASN B O 1
ATOM 1403 N N . VAL B 1 53 ? 9.625 -7.223 7.855 1 98.94 53 VAL B N 1
ATOM 1404 C CA . VAL B 1 53 ? 10 -6.375 6.73 1 98.94 53 VAL B CA 1
ATOM 1405 C C . VAL B 1 53 ? 9.445 -4.969 6.938 1 98.94 53 VAL B C 1
ATOM 1407 O O . VAL B 1 53 ? 10.18 -3.982 6.859 1 98.94 53 VAL B O 1
ATOM 1410 N N . SER B 1 54 ? 8.172 -4.844 7.215 1 98.88 54 SER B N 1
ATOM 1411 C CA . SER B 1 54 ? 7.547 -3.535 7.375 1 98.88 54 SER B CA 1
ATOM 1412 C C . SER B 1 54 ? 8.156 -2.771 8.547 1 98.88 54 SER B C 1
ATOM 1414 O O . SER B 1 54 ? 8.391 -1.564 8.453 1 98.88 54 SER B O 1
ATOM 1416 N N . GLU B 1 55 ? 8.414 -3.434 9.625 1 98.75 55 GLU B N 1
ATOM 1417 C CA . GLU B 1 55 ? 9.008 -2.803 10.805 1 98.75 55 GLU B CA 1
ATOM 1418 C C . GLU B 1 55 ? 10.43 -2.318 10.516 1 98.75 55 GLU B C 1
ATOM 1420 O O . GLU B 1 55 ? 10.82 -1.231 10.945 1 98.75 55 GLU B O 1
ATOM 1425 N N . THR B 1 56 ? 11.188 -3.125 9.867 1 98.94 56 THR B N 1
ATOM 1426 C CA . THR B 1 56 ? 12.555 -2.748 9.508 1 98.94 56 THR B CA 1
ATOM 1427 C C . THR B 1 56 ? 12.555 -1.528 8.586 1 98.94 56 THR B C 1
ATOM 1429 O O . THR B 1 56 ? 13.328 -0.589 8.797 1 98.94 56 THR B O 1
ATOM 1432 N N . VAL B 1 57 ? 11.68 -1.525 7.551 1 98.94 57 VAL B N 1
ATOM 1433 C CA . VAL B 1 57 ? 11.531 -0.37 6.672 1 98.94 57 VAL B CA 1
ATOM 1434 C C . VAL B 1 57 ? 11.156 0.86 7.492 1 98.94 57 VAL B C 1
ATOM 1436 O O . VAL B 1 57 ? 11.75 1.93 7.328 1 98.94 57 VAL B O 1
ATOM 1439 N N . ARG B 1 58 ? 10.188 0.687 8.398 1 98.81 58 ARG B N 1
ATOM 1440 C CA . ARG B 1 58 ? 9.75 1.787 9.25 1 98.81 58 ARG B CA 1
ATOM 1441 C C . ARG B 1 58 ? 10.914 2.377 10.031 1 98.81 58 ARG B C 1
ATOM 1443 O O . ARG B 1 58 ? 11.094 3.596 10.062 1 98.81 58 ARG B O 1
ATOM 1450 N N . GLN B 1 59 ? 11.656 1.529 10.625 1 98.81 59 GLN B N 1
ATOM 1451 C CA . GLN B 1 59 ? 12.773 1.981 11.445 1 98.81 59 GLN B CA 1
ATOM 1452 C C . GLN B 1 59 ? 13.797 2.746 10.609 1 98.81 59 GLN B C 1
ATOM 1454 O O . GLN B 1 59 ? 14.273 3.805 11.016 1 98.81 59 GLN B O 1
ATOM 1459 N N . LYS B 1 60 ? 14.156 2.252 9.484 1 98.88 60 LYS B N 1
ATOM 1460 C CA . LYS B 1 60 ? 15.117 2.916 8.609 1 98.88 60 LYS B CA 1
ATOM 1461 C C . LYS B 1 60 ? 14.586 4.266 8.133 1 98.88 60 LYS B C 1
ATOM 1463 O O . LYS B 1 60 ? 15.352 5.223 7.996 1 98.88 60 LYS B O 1
ATOM 1468 N N . LEU B 1 61 ? 13.297 4.363 7.859 1 98.75 61 LEU B N 1
ATOM 1469 C CA . LEU B 1 61 ? 12.688 5.629 7.477 1 98.75 61 LEU B CA 1
ATOM 1470 C C . LEU B 1 61 ? 12.727 6.625 8.633 1 98.75 61 LEU B C 1
ATOM 1472 O O . LEU B 1 61 ? 13 7.809 8.43 1 98.75 61 LEU B O 1
ATOM 1476 N N . LYS B 1 62 ? 12.414 6.16 9.828 1 97.94 62 LYS B N 1
ATOM 1477 C CA . LYS B 1 62 ? 12.453 7.023 11.008 1 97.94 62 LYS B CA 1
ATOM 1478 C C . LYS B 1 62 ? 13.852 7.578 11.242 1 97.94 62 LYS B C 1
ATOM 1480 O O . LYS B 1 62 ? 14.008 8.703 11.711 1 97.94 62 LYS B O 1
ATOM 1485 N N . ASP B 1 63 ? 14.805 6.832 10.875 1 98.19 63 ASP B N 1
ATOM 1486 C CA . ASP B 1 63 ? 16.203 7.23 11.062 1 98.19 63 ASP B CA 1
ATOM 1487 C C . ASP B 1 63 ? 16.578 8.375 10.125 1 98.19 63 ASP B C 1
ATOM 1489 O O . ASP B 1 63 ? 17.609 9.023 10.305 1 98.19 63 ASP B O 1
ATOM 1493 N N . LEU B 1 64 ? 15.773 8.617 9.117 1 97.25 64 LEU B N 1
ATOM 1494 C CA . LEU B 1 64 ? 16.016 9.75 8.227 1 97.25 64 LEU B CA 1
ATOM 1495 C C . LEU B 1 64 ? 15.742 11.07 8.938 1 97.25 64 LEU B C 1
ATOM 1497 O O . LEU B 1 64 ? 16.188 12.125 8.484 1 97.25 64 LEU B O 1
ATOM 1501 N N . GLN B 1 65 ? 14.969 11.086 10.016 1 95.75 65 GLN B N 1
ATOM 1502 C CA . GLN B 1 65 ? 14.68 12.242 10.852 1 95.75 65 GLN B CA 1
ATOM 1503 C C . GLN B 1 65 ? 14.078 13.383 10.031 1 95.75 65 GLN B C 1
ATOM 1505 O O . GLN B 1 65 ? 14.562 14.516 10.078 1 95.75 65 GLN B O 1
ATOM 1510 N N . LEU B 1 66 ? 13 13.102 9.367 1 95.44 66 LEU B N 1
ATOM 1511 C CA . LEU B 1 66 ? 12.195 14.086 8.656 1 95.44 66 LEU B CA 1
ATOM 1512 C C . LEU B 1 66 ? 10.867 14.312 9.367 1 95.44 66 LEU B C 1
ATOM 1514 O O . LEU B 1 66 ? 9.883 13.617 9.102 1 95.44 66 LEU B O 1
ATOM 1518 N N . PRO B 1 67 ? 10.719 15.312 10.203 1 91.56 67 PRO B N 1
ATOM 1519 C CA . PRO B 1 67 ? 9.602 15.438 11.133 1 91.56 67 PRO B CA 1
ATOM 1520 C C . PRO B 1 67 ? 8.297 15.828 10.445 1 91.56 67 PRO B C 1
ATOM 1522 O O . PRO B 1 67 ? 7.215 15.641 11.008 1 91.56 67 PRO B O 1
ATOM 1525 N N . GLN B 1 68 ? 8.367 16.406 9.281 1 91.88 68 GLN B N 1
ATOM 1526 C CA . GLN B 1 68 ? 7.16 16.859 8.602 1 91.88 68 GLN B CA 1
ATOM 1527 C C . GLN B 1 68 ? 6.547 15.734 7.773 1 91.88 68 GLN B C 1
ATOM 1529 O O . GLN B 1 68 ? 5.535 15.93 7.098 1 91.88 68 GLN B O 1
ATOM 1534 N N . TYR B 1 69 ? 7.168 14.516 7.891 1 95.56 69 TYR B N 1
ATOM 1535 C CA . TYR B 1 69 ? 6.66 13.414 7.086 1 95.56 69 TYR B CA 1
ATOM 1536 C C . TYR B 1 69 ? 6.078 12.312 7.973 1 95.56 69 TYR B C 1
ATOM 1538 O O . TYR B 1 69 ? 6.676 11.945 8.984 1 95.56 69 TYR B O 1
ATOM 154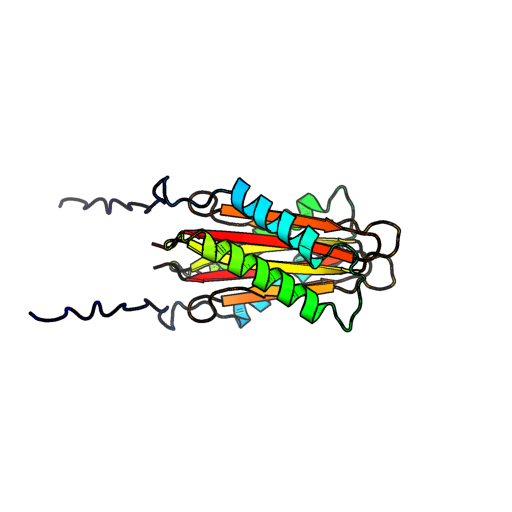6 N N . LYS B 1 70 ? 4.926 11.867 7.582 1 96.62 70 LYS B N 1
ATOM 1547 C CA . LYS B 1 70 ? 4.41 10.578 8.016 1 96.62 70 LYS B CA 1
ATOM 1548 C C . LYS B 1 70 ? 4.742 9.484 7.008 1 96.62 70 LYS B C 1
ATOM 1550 O O . LYS B 1 70 ? 4.695 9.719 5.797 1 96.62 70 L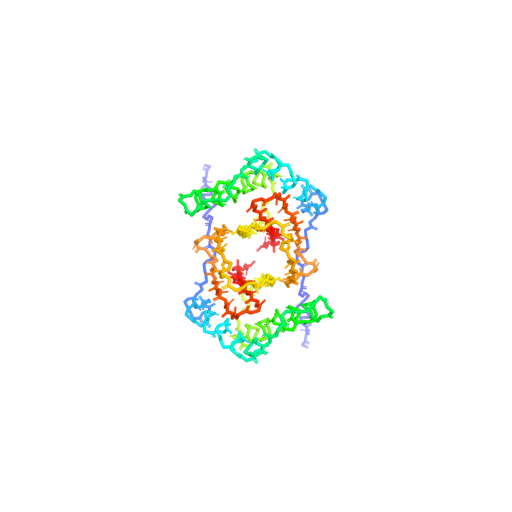YS B O 1
ATOM 1555 N N . TYR B 1 71 ? 5.016 8.289 7.516 1 98.5 71 TYR B N 1
ATOM 1556 C CA . TYR B 1 71 ? 5.293 7.16 6.633 1 98.5 71 TYR B CA 1
ATOM 1557 C C . TYR B 1 71 ? 4.191 6.113 6.723 1 98.5 71 TYR B C 1
ATOM 1559 O O . TYR B 1 71 ? 3.795 5.711 7.82 1 98.5 71 TYR B O 1
ATOM 1567 N N . LEU B 1 72 ? 3.664 5.719 5.617 1 98.88 72 LEU B N 1
ATOM 1568 C CA . LEU B 1 72 ? 2.748 4.594 5.48 1 98.88 72 LEU B CA 1
ATOM 1569 C C . LEU B 1 72 ? 3.383 3.473 4.66 1 98.88 72 LEU B C 1
ATOM 1571 O O . LEU B 1 72 ? 3.955 3.723 3.598 1 98.88 72 LEU B O 1
ATOM 1575 N N . ILE B 1 73 ? 3.316 2.275 5.141 1 98.94 73 ILE B N 1
ATOM 1576 C CA . ILE B 1 73 ? 4.027 1.156 4.535 1 98.94 73 ILE B CA 1
ATOM 1577 C C . ILE B 1 73 ? 3.07 -0.015 4.328 1 98.94 73 ILE B C 1
ATOM 1579 O O . ILE B 1 73 ? 2.297 -0.357 5.227 1 98.94 73 ILE B O 1
ATOM 1583 N N . GLU B 1 74 ? 3.062 -0.628 3.186 1 98.94 74 GLU B N 1
ATOM 1584 C CA . GLU B 1 74 ? 2.449 -1.934 2.961 1 98.94 74 GLU B CA 1
ATOM 1585 C C . GLU B 1 74 ? 3.457 -2.922 2.379 1 98.94 74 GLU B C 1
ATOM 1587 O O . GLU B 1 74 ? 4.234 -2.572 1.49 1 98.94 74 GLU B O 1
ATOM 1592 N N . VAL B 1 75 ? 3.416 -4.09 2.893 1 98.94 75 VAL B N 1
ATOM 1593 C CA . VAL B 1 75 ? 4.191 -5.227 2.406 1 98.94 75 VAL B CA 1
ATOM 1594 C C . VAL B 1 75 ? 3.25 -6.367 2.025 1 98.94 75 VAL B C 1
ATOM 1596 O O . VAL B 1 75 ? 2.422 -6.793 2.832 1 98.94 75 VAL B O 1
ATOM 1599 N N . VAL B 1 76 ? 3.309 -6.844 0.793 1 98.75 76 VAL B N 1
ATOM 1600 C CA . VAL B 1 76 ? 2.539 -7.98 0.3 1 98.75 76 VAL B CA 1
ATOM 1601 C C . VAL B 1 76 ? 3.486 -9.117 -0.078 1 98.75 76 VAL B C 1
ATOM 1603 O O . VAL B 1 76 ? 4.359 -8.953 -0.932 1 98.75 76 VAL B O 1
ATOM 1606 N N . ILE B 1 77 ? 3.328 -10.227 0.542 1 98.38 77 ILE B N 1
ATOM 1607 C CA . ILE B 1 77 ? 4.121 -11.406 0.212 1 98.38 77 ILE B CA 1
ATOM 1608 C C . ILE B 1 77 ? 3.211 -12.516 -0.318 1 98.38 77 ILE B C 1
ATOM 1610 O O . ILE B 1 77 ? 2.166 -12.797 0.27 1 98.38 77 ILE B O 1
ATOM 1614 N N . GLY B 1 78 ? 3.613 -13.109 -1.396 1 96.31 78 GLY B N 1
ATOM 1615 C CA . GLY B 1 78 ? 2.865 -14.211 -1.976 1 96.31 78 GLY B CA 1
ATOM 1616 C C . GLY B 1 78 ? 3.748 -15.359 -2.416 1 96.31 78 GLY B C 1
ATOM 1617 O O . GLY B 1 78 ? 4.953 -15.195 -2.605 1 96.31 78 GLY B O 1
ATOM 1618 N N . GLU B 1 79 ? 3.111 -16.469 -2.531 1 94.25 79 GLU B N 1
ATOM 1619 C CA . GLU B 1 79 ? 3.805 -17.672 -2.98 1 94.25 79 GLU B CA 1
ATOM 1620 C C . GLU B 1 79 ? 4.094 -17.609 -4.477 1 94.25 79 GLU B C 1
ATOM 1622 O O . GLU B 1 79 ? 3.256 -17.156 -5.262 1 94.25 79 GLU B O 1
ATOM 1627 N N . GLN B 1 80 ? 5.348 -18.031 -4.832 1 89.5 80 GLN B N 1
ATOM 1628 C CA . GLN B 1 80 ? 5.77 -18.188 -6.223 1 89.5 80 GLN B CA 1
ATOM 1629 C C . GLN B 1 80 ? 6.035 -19.656 -6.555 1 89.5 80 GLN B C 1
ATOM 1631 O O . GLN B 1 80 ? 6.773 -20.328 -5.84 1 89.5 80 GLN B O 1
ATOM 1636 N N . ARG B 1 81 ? 5.328 -20.453 -7.523 1 79.38 81 ARG B N 1
ATOM 1637 C CA . ARG B 1 81 ? 5.434 -21.875 -7.828 1 79.38 81 ARG B CA 1
ATOM 1638 C C . ARG B 1 81 ? 6.121 -22.094 -9.172 1 79.38 81 ARG B C 1
ATOM 1640 O O . ARG B 1 81 ? 5.676 -22.922 -9.969 1 79.38 81 ARG B O 1
ATOM 1647 N N . GLY B 1 82 ? 7.277 -21.547 -9.492 1 70 82 GLY B N 1
ATOM 1648 C CA . GLY B 1 82 ? 8.188 -21.969 -10.547 1 70 82 GLY B CA 1
ATOM 1649 C C . GLY B 1 82 ? 8 -21.203 -11.844 1 70 82 GLY B C 1
ATOM 1650 O O . GLY B 1 82 ? 8.93 -21.078 -12.641 1 70 82 GLY B O 1
ATOM 1651 N N . GLN B 1 83 ? 6.805 -20.844 -12.25 1 73.69 83 GLN B N 1
ATOM 1652 C CA . GLN B 1 83 ? 6.742 -20.141 -13.523 1 73.69 83 GLN B CA 1
ATOM 1653 C C . GLN B 1 83 ? 6.781 -18.625 -13.328 1 73.69 83 GLN B C 1
ATOM 1655 O O . GLN B 1 83 ? 6.609 -17.859 -14.281 1 73.69 83 GLN B O 1
ATOM 1660 N N . GLY B 1 84 ? 7.141 -18.109 -12.227 1 78 84 GLY B N 1
ATOM 1661 C CA . GLY B 1 84 ? 7.219 -16.688 -11.945 1 78 84 GLY B CA 1
ATOM 1662 C C . GLY B 1 84 ? 5.855 -16.016 -11.859 1 78 84 GLY B C 1
ATOM 1663 O O . GLY B 1 84 ? 4.969 -16.297 -12.664 1 78 84 GLY B O 1
ATOM 1664 N N . THR B 1 85 ? 5.461 -15.617 -10.836 1 83.94 85 THR B N 1
ATOM 1665 C CA . THR B 1 85 ? 4.211 -14.883 -10.672 1 83.94 85 THR B CA 1
ATOM 1666 C C . THR B 1 85 ? 4.312 -13.492 -11.305 1 83.94 85 THR B C 1
ATOM 1668 O O . THR B 1 85 ? 5.27 -12.758 -11.055 1 83.94 85 THR B O 1
ATOM 1671 N N . ARG B 1 86 ? 3.414 -13.266 -12.305 1 92 86 ARG B N 1
ATOM 1672 C CA . ARG B 1 86 ? 3.309 -11.93 -12.875 1 92 86 ARG B CA 1
ATOM 1673 C C . ARG B 1 86 ? 2.496 -11.008 -11.977 1 92 86 ARG B C 1
ATOM 1675 O O . ARG B 1 86 ? 1.351 -11.312 -11.633 1 92 86 ARG B O 1
ATOM 1682 N N . ILE B 1 87 ? 3.08 -9.961 -11.539 1 95.81 87 ILE B N 1
ATOM 1683 C CA . ILE B 1 87 ? 2.465 -9.016 -10.609 1 95.81 87 ILE B CA 1
ATOM 1684 C C . ILE B 1 87 ? 2.549 -7.602 -11.18 1 95.81 87 ILE B C 1
ATOM 1686 O O . ILE B 1 87 ? 3.584 -7.207 -11.719 1 95.81 87 ILE B O 1
ATOM 1690 N N . HIS B 1 88 ? 1.515 -6.871 -11.078 1 97.44 88 HIS B N 1
ATOM 1691 C CA . HIS B 1 88 ? 1.484 -5.449 -11.406 1 97.44 88 HIS B CA 1
ATOM 1692 C C . HIS B 1 88 ? 0.895 -4.633 -10.258 1 97.44 88 HIS B C 1
ATOM 1694 O O . HIS B 1 88 ? -0.042 -5.078 -9.586 1 97.44 88 HIS B O 1
ATOM 1700 N N . SER B 1 89 ? 1.406 -3.439 -10.062 1 98 89 SER B N 1
ATOM 1701 C CA . SER B 1 89 ? 0.885 -2.568 -9.016 1 98 89 SER B CA 1
ATOM 1702 C C . SER B 1 89 ? 0.683 -1.146 -9.523 1 98 89 SER B C 1
ATOM 1704 O O . SER B 1 89 ? 1.424 -0.682 -10.391 1 98 89 SER B O 1
ATOM 1706 N N . ALA B 1 90 ? -0.283 -0.508 -9.055 1 98.5 90 ALA B N 1
ATOM 1707 C CA . ALA B 1 90 ? -0.543 0.912 -9.273 1 98.5 90 ALA B CA 1
ATOM 1708 C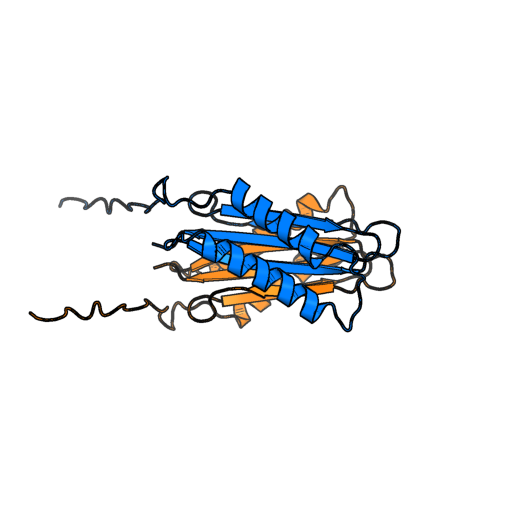 C . ALA B 1 90 ? -0.752 1.645 -7.953 1 98.5 90 ALA B C 1
ATOM 1710 O O . ALA B 1 90 ? -1.237 1.06 -6.984 1 98.5 90 ALA B O 1
ATOM 1711 N N . CYS B 1 91 ? -0.371 2.859 -7.941 1 98.62 91 CYS B N 1
ATOM 1712 C CA . CYS B 1 91 ? -0.538 3.672 -6.742 1 98.62 91 CYS B CA 1
ATOM 1713 C C . CYS B 1 91 ? -1.167 5.02 -7.082 1 98.62 91 CYS B C 1
ATOM 1715 O O . CYS B 1 91 ? -1.027 5.512 -8.203 1 98.62 91 CYS B O 1
ATOM 1717 N N . TYR B 1 92 ? -1.838 5.547 -6.086 1 98.56 92 TYR B N 1
ATOM 1718 C CA . TYR B 1 92 ? -2.338 6.914 -6.129 1 98.56 92 TYR B CA 1
ATOM 1719 C C . TYR B 1 92 ? -1.94 7.68 -4.871 1 98.56 92 TYR B C 1
ATOM 1721 O O . TYR B 1 92 ? -2.064 7.164 -3.758 1 98.56 92 TYR B O 1
ATOM 1729 N N . TRP B 1 93 ? -1.473 8.938 -5.047 1 98 93 TRP B N 1
ATOM 1730 C CA . TRP B 1 93 ? -1.089 9.852 -3.977 1 98 93 TRP B CA 1
ATOM 1731 C C . TRP B 1 93 ? -1.042 11.289 -4.48 1 98 93 TRP B C 1
ATOM 1733 O O . TRP B 1 93 ? -1.134 11.539 -5.684 1 98 93 TRP B O 1
ATOM 1743 N N . ASP B 1 94 ? -0.919 12.25 -3.6 1 96.25 94 ASP B N 1
ATOM 1744 C CA . ASP B 1 94 ? -0.699 13.641 -3.982 1 96.25 94 ASP B CA 1
ATOM 1745 C C . ASP B 1 94 ? 0.747 13.867 -4.418 1 96.25 94 ASP B C 1
ATOM 1747 O O . ASP B 1 94 ? 1.629 14.07 -3.582 1 96.25 94 ASP B O 1
ATOM 1751 N N . ILE B 1 95 ? 0.987 13.938 -5.719 1 95.5 95 ILE B N 1
ATOM 1752 C CA . ILE B 1 95 ? 2.328 13.969 -6.289 1 95.5 95 ILE B CA 1
ATOM 1753 C C . ILE B 1 95 ? 2.982 15.32 -5.992 1 95.5 95 ILE B C 1
ATOM 1755 O O . ILE B 1 95 ? 4.211 15.438 -6.012 1 95.5 95 ILE B O 1
ATOM 1759 N N . ASP B 1 96 ? 2.217 16.328 -5.625 1 93.06 96 ASP B N 1
ATOM 1760 C CA . ASP B 1 96 ? 2.744 17.672 -5.387 1 93.06 96 ASP B CA 1
ATOM 1761 C C . ASP B 1 96 ? 3.473 17.734 -4.047 1 93.06 96 ASP B C 1
ATOM 1763 O O . ASP B 1 96 ? 4.473 18.453 -3.914 1 93.06 96 ASP B O 1
ATOM 1767 N N . THR B 1 97 ? 3 17.047 -3.049 1 92.94 97 THR B N 1
ATOM 1768 C CA . THR B 1 97 ? 3.51 17.25 -1.696 1 92.94 97 THR B CA 1
ATOM 1769 C C . THR B 1 97 ? 4.121 15.961 -1.154 1 92.94 97 THR B C 1
ATOM 1771 O O . THR B 1 97 ? 5.02 16 -0.31 1 92.94 97 THR B O 1
ATOM 1774 N N . ASP B 1 98 ? 3.627 14.875 -1.636 1 96.81 98 ASP B N 1
ATOM 1775 C CA . ASP B 1 98 ? 4.02 13.586 -1.067 1 96.81 98 ASP B CA 1
ATOM 1776 C C . ASP B 1 98 ? 4.941 12.828 -2.018 1 96.81 98 ASP B C 1
ATOM 1778 O O . ASP B 1 98 ? 5.273 13.32 -3.096 1 96.81 98 ASP B O 1
ATOM 1782 N N . CYS B 1 99 ? 5.5 11.773 -1.543 1 98.38 99 CYS B N 1
ATOM 1783 C CA . CYS B 1 99 ? 6.355 10.906 -2.344 1 98.38 99 CYS B CA 1
ATOM 1784 C C . CYS B 1 99 ? 5.984 9.438 -2.146 1 98.38 99 CYS B C 1
ATOM 1786 O O . CYS B 1 99 ? 5.555 9.047 -1.062 1 98.38 99 CYS B O 1
ATOM 1788 N N . GLN B 1 100 ? 6.078 8.664 -3.213 1 98.81 100 GLN B N 1
ATOM 1789 C CA . GLN B 1 100 ? 5.848 7.227 -3.184 1 98.81 100 GLN B CA 1
ATOM 1790 C C . GLN B 1 100 ? 7.039 6.465 -3.756 1 98.81 100 GLN B C 1
ATOM 1792 O O . GLN B 1 100 ? 7.605 6.867 -4.773 1 98.81 100 GLN B O 1
ATOM 1797 N N . VAL B 1 101 ? 7.5 5.434 -3.088 1 98.88 101 VAL B N 1
ATOM 1798 C CA . VAL B 1 101 ? 8.508 4.52 -3.615 1 98.88 101 VAL B CA 1
ATOM 1799 C C . VAL B 1 101 ? 8.055 3.076 -3.414 1 98.88 101 VAL B C 1
ATOM 1801 O O . VAL B 1 101 ? 7.32 2.775 -2.467 1 98.88 101 VAL B O 1
ATOM 1804 N N . SER B 1 102 ? 8.461 2.172 -4.324 1 98.88 102 SER B N 1
ATOM 1805 C CA . SER B 1 102 ? 8.109 0.759 -4.227 1 98.88 102 SER B CA 1
ATOM 1806 C C . SER B 1 102 ? 9.242 -0.131 -4.715 1 98.88 102 SER B C 1
ATOM 1808 O O . SER B 1 102 ? 10.188 0.351 -5.34 1 98.88 102 SER B O 1
ATOM 1810 N N . HIS B 1 103 ? 9.18 -1.331 -4.336 1 98.81 103 HIS B N 1
ATOM 1811 C CA . HIS B 1 103 ? 10.141 -2.35 -4.75 1 98.81 103 HIS B CA 1
ATOM 1812 C C . HIS B 1 103 ? 9.5 -3.732 -4.777 1 98.81 103 HIS B C 1
ATOM 1814 O O . HIS B 1 103 ? 8.797 -4.117 -3.838 1 98.81 103 HIS B O 1
ATOM 1820 N N . LEU B 1 104 ? 9.656 -4.434 -5.902 1 98.38 104 LEU B N 1
ATOM 1821 C CA . LEU B 1 104 ? 9.242 -5.824 -6.043 1 98.38 104 LEU B CA 1
ATOM 1822 C C . LEU B 1 104 ? 10.438 -6.762 -5.941 1 98.38 104 LEU B C 1
ATOM 1824 O O . LEU B 1 104 ? 11.375 -6.664 -6.73 1 98.38 104 LEU B O 1
ATOM 1828 N N . TYR B 1 105 ? 10.391 -7.578 -4.926 1 98.06 105 TYR B N 1
ATOM 1829 C CA . TYR B 1 105 ? 11.375 -8.641 -4.766 1 98.06 105 TYR B CA 1
ATOM 1830 C C . TYR B 1 105 ? 10.773 -9.992 -5.141 1 98.06 105 TYR B C 1
ATOM 1832 O O . TYR B 1 105 ? 9.617 -10.273 -4.828 1 98.06 105 TYR B O 1
ATOM 1840 N N . GLN B 1 106 ? 11.617 -10.805 -5.797 1 95.88 106 GLN B N 1
ATOM 1841 C CA . GLN B 1 106 ? 11.117 -12.133 -6.141 1 95.88 106 GLN B CA 1
ATOM 1842 C C . GLN B 1 106 ? 12.234 -13.172 -6.082 1 95.88 106 GLN B C 1
ATOM 1844 O O . GLN B 1 106 ? 13.383 -12.875 -6.43 1 95.88 106 GLN B O 1
ATOM 1849 N N . ASN B 1 107 ? 11.961 -14.312 -5.602 1 94.12 107 ASN B N 1
ATOM 1850 C CA . ASN B 1 107 ? 12.773 -15.516 -5.758 1 94.12 107 ASN B CA 1
ATOM 1851 C C . ASN B 1 107 ? 11.938 -16.703 -6.199 1 94.12 107 ASN B C 1
ATOM 1853 O O . ASN B 1 107 ? 10.805 -16.547 -6.645 1 94.12 107 ASN B O 1
ATOM 1857 N N . ASP B 1 108 ? 12.391 -17.953 -6.117 1 92.88 108 ASP B N 1
ATOM 1858 C CA . ASP B 1 108 ? 11.688 -19.125 -6.637 1 92.88 108 ASP B CA 1
ATOM 1859 C C . ASP B 1 108 ? 10.477 -19.469 -5.773 1 92.88 108 ASP B C 1
ATOM 1861 O O . ASP B 1 108 ? 9.578 -20.188 -6.211 1 92.88 108 ASP B O 1
ATOM 1865 N N . SER B 1 109 ? 10.445 -18.953 -4.621 1 93.88 109 SER B N 1
ATOM 1866 C CA . SER B 1 109 ? 9.445 -19.406 -3.662 1 93.88 109 SER B CA 1
ATOM 1867 C C . SER B 1 109 ? 8.422 -18.297 -3.369 1 93.88 109 SER B C 1
ATOM 1869 O O . SER B 1 109 ? 7.254 -18.594 -3.107 1 93.88 109 SER B O 1
ATOM 1871 N N . LEU B 1 110 ? 8.883 -17.062 -3.398 1 96.12 110 LEU B N 1
ATOM 1872 C CA . LEU B 1 110 ? 7.957 -16.016 -2.979 1 96.12 110 LEU B CA 1
ATOM 1873 C C . LEU B 1 110 ? 8.203 -14.719 -3.75 1 96.12 110 LEU B C 1
ATOM 1875 O O . LEU B 1 110 ? 9.281 -14.531 -4.324 1 96.12 110 LEU B O 1
ATOM 1879 N N . PHE B 1 111 ? 7.199 -13.906 -3.852 1 96.75 111 PHE B N 1
ATOM 1880 C CA . PHE B 1 111 ? 7.379 -12.5 -4.191 1 96.75 111 PHE B CA 1
ATOM 1881 C C . PHE B 1 111 ? 7.039 -11.609 -3.004 1 96.75 111 PHE B C 1
ATOM 1883 O O . PHE B 1 111 ? 6.316 -12.023 -2.096 1 96.75 111 PHE B O 1
ATOM 1890 N N . CYS B 1 112 ? 7.582 -10.453 -3.006 1 98.44 112 CYS B N 1
ATOM 1891 C CA . CYS B 1 112 ? 7.297 -9.422 -2.012 1 98.44 112 CYS B CA 1
ATOM 1892 C C . CYS B 1 112 ? 7.188 -8.047 -2.662 1 98.44 112 CYS B C 1
ATOM 1894 O O . CYS B 1 112 ? 8.18 -7.52 -3.172 1 98.44 112 CYS B O 1
ATOM 1896 N N . GLN B 1 113 ? 6.023 -7.523 -2.689 1 98.75 113 GLN B N 1
ATOM 1897 C CA . GLN B 1 113 ? 5.777 -6.152 -3.131 1 98.75 113 GLN B CA 1
ATOM 1898 C C . GLN B 1 113 ? 5.727 -5.191 -1.946 1 98.75 113 GLN B C 1
ATOM 1900 O O . GLN B 1 113 ? 4.93 -5.379 -1.024 1 98.75 113 GLN B O 1
ATOM 1905 N N . MET B 1 114 ? 6.59 -4.234 -1.947 1 98.94 114 MET B N 1
ATOM 1906 C CA . MET B 1 114 ? 6.664 -3.225 -0.896 1 98.94 114 MET B CA 1
ATOM 1907 C C . MET B 1 114 ? 6.309 -1.844 -1.439 1 98.94 114 MET B C 1
ATOM 1909 O O . MET B 1 114 ? 6.727 -1.479 -2.539 1 98.94 114 MET B O 1
ATOM 1913 N N . VAL B 1 115 ? 5.617 -1.093 -0.646 1 98.94 115 VAL B N 1
ATOM 1914 C CA . VAL B 1 115 ? 5.387 0.309 -0.984 1 98.94 115 VAL B CA 1
ATOM 1915 C C . VAL B 1 115 ? 5.531 1.172 0.267 1 98.94 115 VAL B C 1
ATOM 1917 O O . VAL B 1 115 ? 5.141 0.76 1.361 1 98.94 115 VAL B O 1
ATOM 1920 N N . VAL B 1 116 ? 6.117 2.332 0.105 1 98.94 116 VAL B N 1
ATOM 1921 C CA . VAL B 1 116 ? 6.18 3.396 1.1 1 98.94 116 VAL B CA 1
ATOM 1922 C C . VAL B 1 116 ? 5.555 4.672 0.533 1 98.94 116 VAL B C 1
ATOM 1924 O O . VAL B 1 116 ? 5.875 5.082 -0.584 1 98.94 116 VAL B O 1
ATOM 1927 N N . PHE B 1 117 ? 4.645 5.223 1.264 1 98.88 117 PHE B N 1
ATOM 1928 C CA . PHE B 1 117 ? 4.238 6.605 1.054 1 98.88 117 PHE B CA 1
ATOM 1929 C C . PHE B 1 117 ? 4.859 7.516 2.107 1 98.88 117 PHE B C 1
ATOM 1931 O O . PHE B 1 117 ? 4.738 7.258 3.307 1 98.88 117 PHE B O 1
ATOM 1938 N N . ALA B 1 118 ? 5.578 8.438 1.689 1 98.62 118 ALA B N 1
ATOM 1939 C CA . ALA B 1 118 ? 6.008 9.547 2.543 1 98.62 118 ALA B CA 1
ATOM 1940 C C . ALA B 1 118 ? 5.09 10.75 2.379 1 98.62 118 ALA B C 1
ATOM 1942 O O . ALA B 1 118 ? 5.105 11.414 1.338 1 98.62 118 ALA B O 1
ATOM 1943 N N . VAL B 1 119 ? 4.344 11.078 3.395 1 97.69 119 VAL B N 1
ATOM 1944 C CA . VAL B 1 119 ? 3.289 12.086 3.303 1 97.69 119 VAL B CA 1
ATOM 1945 C C . VAL B 1 119 ? 3.701 13.336 4.07 1 97.69 119 VAL B C 1
ATOM 1947 O O . VAL B 1 119 ? 3.947 13.281 5.277 1 97.69 119 VAL B O 1
ATOM 1950 N N . PHE B 1 120 ? 3.713 14.438 3.359 1 94.75 120 PHE B N 1
ATOM 1951 C CA . PHE B 1 120 ? 4.078 15.711 3.975 1 94.75 120 PHE B CA 1
ATOM 1952 C C . PHE B 1 120 ? 2.906 16.281 4.766 1 94.75 120 PHE B C 1
ATOM 1954 O O . PHE B 1 120 ? 1.833 16.516 4.211 1 94.75 120 PHE B O 1
ATOM 1961 N N . CYS B 1 121 ? 3.133 16.391 6.16 1 86.94 121 CYS B N 1
ATOM 1962 C CA . CYS B 1 121 ? 2.088 16.906 7.031 1 86.94 121 CYS B CA 1
ATOM 1963 C C . CYS B 1 121 ? 2.551 18.188 7.738 1 86.94 121 CYS B C 1
ATOM 1965 O O . CYS B 1 121 ? 3.666 18.234 8.258 1 86.94 121 CYS B O 1
ATOM 1967 N N . TYR B 1 122 ? 1.819 19.266 7.477 1 73 122 TYR B N 1
ATOM 1968 C CA . TYR B 1 122 ? 2.223 20.531 8.078 1 73 122 TYR B CA 1
ATOM 1969 C C . TYR B 1 122 ? 1.386 20.844 9.312 1 73 122 TYR B C 1
ATOM 1971 O O . TYR B 1 122 ? 0.256 20.359 9.438 1 73 122 TYR B O 1
#

Radius of gyration: 19.49 Å; Cα contacts (8 Å, |Δi|>4): 410; chains: 2; bounding box: 36×70×56 Å

Secondary structure (DSSP, 8-state):
-----------PPPGGGPPPHHHHHHHHHHHHHHHHTT----TTTHHHHHHHHHHHHHHHHHTT--TTEEEEEEEEEEE--SS---EEEEEE--TTT-EEEEEEEE-SSEEEEEEEEEEE--/-----------PPPGGGPPPHHHHHHHHHHHHHHHHTT----TTTHHHHHHHHHHHHHHHHHTT--TTEEEEEEEEEEE--SS---EEEEEE--TTT-EEEEEEEE-SSEEEEEEEEEEE--

Organism: NCBI:txid290746

pLDDT: mean 90.34, std 16.04, range [38.16, 99.0]

Nearest PDB structures (foldseek):
  8j07-assembly1_r7  TM=8.890E-01  e=4.626E-13  Homo sapiens
  8glv-assembly1_AS  TM=8.607E-01  e=9.482E-13  Chlamydomonas reinhardtii
  8j07-assembly1_l7  TM=8.941E-01  e=1.786E-11  Homo sapiens
  8rgi-assembly1_B  TM=8.485E-01  e=2.642E-11  Homo sapiens
  8glv-assembly1_Lr  TM=8.530E-01  e=6.459E-10  Chlamydomonas reinhardtii

Solvent-accessible surface area (backbone atoms only — not comparable to full-atom values): 14147 Å² total; per-residue (Å²): 135,84,76,76,70,77,74,77,76,74,88,64,76,53,78,92,64,46,88,53,60,69,59,51,36,48,49,49,52,52,49,44,58,72,70,46,62,90,56,66,65,39,87,90,45,47,63,60,50,33,45,50,50,49,50,53,50,48,52,58,54,58,69,65,68,46,86,48,48,47,65,38,37,41,27,38,40,30,58,21,87,73,80,64,69,56,70,48,72,34,74,47,62,58,75,89,66,31,48,74,39,63,45,79,45,74,59,70,29,23,36,34,42,37,40,38,36,41,38,64,42,99,135,82,78,74,70,77,75,78,77,75,87,64,76,55,77,92,61,46,88,52,59,68,60,53,35,48,49,48,52,51,50,44,56,70,71,46,62,88,56,66,66,39,88,88,46,47,64,59,50,33,45,50,52,49,49,52,51,49,52,58,55,59,70,66,68,45,87,47,47,47,64,37,36,41,25,39,38,30,58,20,88,74,80,66,69,57,70,47,72,32,74,47,64,56,76,89,65,31,49,73,37,64,45,78,45,73,59,70,32,23,36,36,44,36,39,39,37,42,37,62,43,99

InterPro domains:
  IPR005334 Dynein light chain Tctex-1-like [PF03645] (25-117)
  IPR005334 Dynein light chain Tctex-1-like [PTHR21255] (3-121)
  IPR038586 Tctex-1-like superfamily [G3DSA:3.30.1140.40] (24-120)

Foldseek 3Di:
DPPPPPPVPPDADDPVLDDDQVQLQVLLVVLCCVQVVPDADDPVCVVVSQVVSQVSSVVSVVVSVRVQKDKDKGKDKDFAAAPDDDDDDDDDDDPRHKDKYWDWDDDRTMIMIMMMIIGGHD/DPPPPPPVPPDADDPVLDDDQVQLQVLLVVLCCVQVVPDADDPVCVVVSQVVSQVSSVVSVVVSVRVQKDKDKGKDKDFAAAPDDDDDDDDDDDPRHKDKYWDWDDDRTMIMIMMMIIGGHD

Sequence (244 aa):
MDSQEESGFVLRPQIQNKFRAAVGKKILEETATELLSGQIYHDKNVEVLSKNVSETVRQKLKDLQLPQYKYLIEVVIGEQRGQGTRIHSACYWDIDTDCQVSHLYQNDSLFCQMVVFAVFCYMDSQEESGFVLRPQIQNKFRAAVGKKILEETATELLSGQIYHDKNVEVLSKNVSETVRQKLKDLQLPQYKYLIEVVIGEQRGQGTRIHSACYWDIDTDCQVSHLYQNDSLFCQMVVFAVFCY